Protein AF-A0A812IZP6-F1 (afdb_monomer)

Nearest PDB structures (foldseek):
  4k90-assembly1_B  TM=4.234E-01  e=8.411E-02  Aspergillus fumigatus Af293
  6exp-assembly1_B  TM=3.945E-01  e=3.007E-01  Sulfolobus islandicus rudivirus 3
  8z9d-assembly1_PP  TM=4.349E-01  e=4.327E-01  Spinacia oleracea
  6grf-assembly2_B  TM=2.326E-01  e=1.547E+00  Arabidopsis thaliana
  6grf-assembly1_A  TM=2.410E-01  e=4.611E+00  Arabidopsis thaliana

Sequence (198 aa):
ADSLLQAHVAETDPDGRGSGSTAKASGCQSQSEAEIPDGEGELAQDPQALQETDGQEKEPWRRLCLKENVLVQNYTNLRELTEAILGEARDPGVYTFKQQQRKGSLQCLAWCKPAACLDCSREVMACYSGNNLEILARGKRGTLQKPTGGALFTVAEVFAIEKHMQEGGQMTAPQVRQALKKEKLALRCTARQLANIM

Organism: Symbiodinium pilosum (NCBI:txid2952)

Mean predicted aligned error: 15.74 Å

pLDDT: mean 73.2, std 23.92, range [27.48, 97.06]

Radius of gyration: 31.11 Å; Cα contacts (8 Å, |Δi|>4): 252; chains: 1; bounding box: 83×76×71 Å

Foldseek 3Di:
DDDDDDDDDDDDDDDDDDDDDDDDDDDDDDDDDDDDDDDDDDDDDDPDPPPPPDPPPFFDKDWPDKDAQADDDDQVSQVVVLLLVCLVVVPQAQWDKDWDDDVQKTKIKIFGDCLFFPPWPKIWMWIDHPRMIIIIIGTDGGHGDQDDDEPSGGSNLVNLLVVQDDPPDQDALVSSVVSCVVVVHDPRDDPVRRRPSD

Secondary structure (DSSP, 8-state):
----------------------------------------------S----------PPPPEEEEEESS----SHHHHHHHHHHHHHHTT----EEEEEEEETTEEEEEEEE-TTTEET---EEEEEEETTEEEEEEES---EEPPP-SS----HHHHHHHHHHSPTTPPPPHHHHHHHHHHTT------HHHHHT--

Structure (mmCIF, N/CA/C/O backbone):
data_AF-A0A812IZP6-F1
#
_entry.id   AF-A0A812IZP6-F1
#
loop_
_atom_site.group_PDB
_atom_site.id
_atom_site.type_symbol
_atom_site.label_atom_id
_atom_site.label_alt_id
_atom_site.label_comp_id
_atom_site.label_asym_id
_atom_site.label_entity_id
_atom_site.label_seq_id
_atom_site.pdbx_PDB_ins_code
_atom_site.Cartn_x
_atom_site.Cartn_y
_atom_site.Cartn_z
_atom_site.occupancy
_atom_site.B_iso_or_equiv
_atom_site.auth_seq_id
_atom_site.auth_comp_id
_atom_site.auth_asym_id
_atom_site.auth_atom_id
_atom_site.pdbx_PDB_model_num
ATOM 1 N N . ALA A 1 1 ? 52.370 -43.457 -40.050 1.00 41.59 1 ALA A N 1
ATOM 2 C CA . ALA A 1 1 ? 52.132 -42.822 -41.352 1.00 41.59 1 ALA A CA 1
ATOM 3 C C . ALA A 1 1 ? 50.951 -41.892 -41.173 1.00 41.59 1 ALA A C 1
ATOM 5 O O . ALA A 1 1 ? 49.893 -42.376 -40.803 1.00 41.59 1 ALA A O 1
ATOM 6 N N . ASP A 1 2 ? 51.032 -40.581 -41.274 1.00 41.59 2 ASP A N 1
ATOM 7 C CA . ASP A 1 2 ? 52.089 -39.597 -41.525 1.00 41.59 2 ASP A CA 1
ATOM 8 C C . ASP A 1 2 ? 51.449 -38.283 -40.993 1.00 41.59 2 ASP A C 1
ATOM 10 O O . ASP A 1 2 ? 50.233 -38.128 -41.098 1.00 41.59 2 ASP A O 1
ATOM 14 N N . SER A 1 3 ? 52.117 -37.443 -40.189 1.00 40.72 3 SER A N 1
ATOM 15 C CA . SER A 1 3 ? 53.051 -36.394 -40.654 1.00 40.72 3 SER A CA 1
ATOM 16 C C . SER A 1 3 ? 52.347 -35.396 -41.593 1.00 40.72 3 SER A C 1
ATOM 18 O O . SER A 1 3 ? 51.659 -35.813 -42.510 1.00 40.72 3 SER A O 1
ATOM 20 N N . LEU A 1 4 ? 52.433 -34.070 -41.494 1.00 42.69 4 LEU A N 1
ATOM 21 C CA . LEU A 1 4 ? 53.407 -33.099 -40.969 1.00 42.69 4 LEU A CA 1
ATOM 22 C C . LEU A 1 4 ? 52.683 -31.724 -41.079 1.00 42.69 4 LEU A C 1
ATOM 24 O O . LEU A 1 4 ? 51.802 -31.583 -41.924 1.00 42.69 4 LEU A O 1
ATOM 28 N N . LEU A 1 5 ? 52.839 -30.787 -40.128 1.00 41.94 5 LEU A N 1
ATOM 29 C CA . LEU A 1 5 ? 53.724 -29.594 -40.208 1.00 41.94 5 LEU A CA 1
ATOM 30 C C . LEU A 1 5 ? 53.453 -28.689 -41.433 1.00 41.94 5 LEU A C 1
ATOM 32 O O . LEU A 1 5 ? 53.268 -29.176 -42.535 1.00 41.94 5 LEU A O 1
ATOM 36 N N . GLN A 1 6 ? 53.370 -27.360 -41.342 1.00 44.38 6 GLN A N 1
ATOM 37 C CA . GLN A 1 6 ? 54.270 -26.353 -40.745 1.00 44.38 6 GLN A CA 1
ATOM 38 C C . GLN A 1 6 ? 53.478 -25.017 -40.727 1.00 44.38 6 GLN A C 1
ATOM 40 O O . GLN A 1 6 ? 52.697 -24.775 -41.641 1.00 44.38 6 GLN A O 1
ATOM 45 N N . ALA A 1 7 ? 53.455 -24.193 -39.671 1.00 40.88 7 ALA A N 1
ATOM 46 C CA . ALA A 1 7 ? 54.511 -23.298 -39.165 1.00 40.88 7 ALA A CA 1
ATOM 47 C C . ALA A 1 7 ? 55.055 -22.302 -40.215 1.00 40.88 7 ALA A C 1
ATOM 49 O O . ALA A 1 7 ? 55.603 -22.727 -41.222 1.00 40.88 7 ALA A O 1
ATOM 50 N N . HIS A 1 8 ? 54.957 -20.988 -39.966 1.00 38.28 8 HIS A N 1
ATOM 51 C CA . HIS A 1 8 ? 56.095 -20.158 -39.524 1.00 38.28 8 HIS A CA 1
ATOM 52 C C . HIS A 1 8 ? 55.614 -18.736 -39.118 1.00 38.28 8 HIS A C 1
ATOM 54 O O . HIS A 1 8 ? 54.754 -18.194 -39.803 1.00 38.28 8 HIS A O 1
ATOM 60 N N . VAL A 1 9 ? 55.875 -18.230 -37.891 1.00 38.88 9 VAL A N 1
ATOM 61 C CA . VAL A 1 9 ? 57.090 -17.543 -37.334 1.00 38.88 9 VAL A CA 1
ATOM 62 C C . VAL A 1 9 ? 57.313 -16.166 -38.010 1.00 38.88 9 VAL A C 1
ATOM 64 O O . VAL A 1 9 ? 57.237 -16.098 -39.229 1.00 38.88 9 VAL A O 1
ATOM 67 N N . ALA A 1 10 ? 57.445 -15.015 -37.331 1.00 36.00 10 ALA A N 1
ATOM 68 C CA . ALA A 1 10 ? 58.476 -14.553 -36.373 1.00 36.00 10 ALA A CA 1
ATOM 69 C C . ALA A 1 10 ? 57.958 -13.297 -35.607 1.00 36.00 10 ALA A C 1
ATOM 71 O O . ALA A 1 10 ? 57.182 -12.541 -36.191 1.00 36.00 10 ALA A O 1
ATOM 72 N N . GLU A 1 11 ? 58.132 -13.142 -34.281 1.00 38.78 11 GLU A N 1
ATOM 73 C CA . GLU A 1 11 ? 59.294 -12.567 -33.531 1.00 38.78 11 GLU A CA 1
ATOM 74 C C . GLU A 1 11 ? 59.588 -11.087 -33.905 1.00 38.78 11 GLU A C 1
ATOM 76 O O . GLU A 1 11 ? 59.495 -10.736 -35.074 1.00 38.78 11 GLU A O 1
ATOM 81 N N . THR A 1 12 ? 59.856 -10.129 -32.998 1.00 37.25 12 THR A N 1
ATOM 82 C CA . THR A 1 12 ? 60.847 -10.141 -31.898 1.00 37.25 12 THR A CA 1
ATOM 83 C C . THR A 1 12 ? 60.603 -9.033 -30.834 1.00 37.25 12 THR A C 1
ATOM 85 O O . THR A 1 12 ? 60.153 -7.935 -31.154 1.00 37.25 12 THR A O 1
ATOM 88 N N . ASP A 1 13 ? 60.968 -9.379 -29.594 1.00 38.78 13 ASP A N 1
ATOM 89 C CA . ASP A 1 13 ? 61.294 -8.664 -28.325 1.00 38.78 13 ASP A CA 1
ATOM 90 C C . ASP A 1 13 ? 62.367 -7.521 -28.416 1.00 38.78 13 ASP A C 1
ATOM 92 O O . ASP A 1 13 ? 62.827 -7.267 -29.532 1.00 38.78 13 ASP A O 1
ATOM 96 N N . PRO A 1 14 ? 62.982 -6.954 -27.327 1.00 59.78 14 PRO A N 1
ATOM 97 C CA . PRO A 1 14 ? 62.595 -6.603 -25.930 1.00 59.78 14 PRO A CA 1
ATOM 98 C C . PRO A 1 14 ? 63.212 -5.233 -25.436 1.00 59.78 14 PRO A C 1
ATOM 100 O O . PRO A 1 14 ? 63.663 -4.420 -26.234 1.00 59.78 14 PRO A O 1
ATOM 103 N N . ASP A 1 15 ? 63.294 -5.042 -24.101 1.00 35.12 15 ASP A N 1
ATOM 104 C CA . ASP A 1 15 ? 64.064 -4.064 -23.279 1.00 35.12 15 ASP A CA 1
ATOM 105 C C . ASP A 1 15 ? 63.361 -2.738 -22.874 1.00 35.12 15 ASP A C 1
ATOM 107 O O . ASP A 1 15 ? 62.756 -2.052 -23.682 1.00 35.12 15 ASP A O 1
ATOM 111 N N . GLY A 1 16 ? 63.379 -2.278 -21.611 1.00 32.12 16 GLY A N 1
ATOM 112 C CA . GLY A 1 16 ? 64.237 -2.657 -20.492 1.00 32.12 16 GLY A CA 1
ATOM 113 C C . GLY A 1 16 ? 63.794 -2.119 -19.118 1.00 32.12 16 GLY A C 1
ATOM 114 O O . GLY A 1 16 ? 62.864 -1.327 -18.964 1.00 32.12 16 GLY A O 1
ATOM 115 N N . ARG A 1 17 ? 64.492 -2.631 -18.098 1.00 37.91 17 ARG A N 1
ATOM 116 C CA . ARG A 1 17 ? 64.399 -2.301 -16.667 1.00 37.91 17 ARG A CA 1
ATOM 117 C C . ARG A 1 17 ? 64.988 -0.920 -16.350 1.00 37.91 17 ARG A C 1
ATOM 119 O O . ARG A 1 17 ? 65.986 -0.528 -16.941 1.00 37.91 17 ARG A O 1
ATOM 126 N N . GLY A 1 18 ? 64.488 -0.287 -15.286 1.00 30.80 18 GLY A N 1
ATOM 127 C CA . GLY A 1 18 ? 65.153 0.836 -14.618 1.00 30.80 18 GLY A CA 1
ATOM 128 C C . GLY A 1 18 ? 64.619 1.087 -13.206 1.00 30.80 18 GLY A C 1
ATOM 129 O O . GLY A 1 18 ? 63.612 1.763 -13.035 1.00 30.80 18 GLY A O 1
ATOM 130 N N . SER A 1 19 ? 65.303 0.533 -12.198 1.00 36.66 19 SER A N 1
ATOM 131 C CA . SER A 1 19 ? 65.205 0.918 -10.781 1.00 36.66 19 SER A CA 1
ATOM 132 C C . SER A 1 19 ? 65.830 2.295 -10.539 1.00 36.66 19 SER A C 1
ATOM 134 O O . SER A 1 19 ? 66.869 2.599 -11.119 1.00 36.66 19 SER A O 1
ATOM 136 N N . GLY A 1 20 ? 65.289 3.066 -9.590 1.00 29.55 20 GLY A N 1
ATOM 137 C CA . GLY A 1 20 ? 65.935 4.279 -9.077 1.00 29.55 20 GLY A CA 1
ATOM 138 C C . GLY A 1 20 ? 65.144 4.973 -7.965 1.00 29.55 20 GLY A C 1
ATOM 139 O O . GLY A 1 20 ? 64.189 5.690 -8.228 1.00 29.55 20 GLY A O 1
ATOM 140 N N . SER A 1 21 ? 65.563 4.738 -6.721 1.00 35.78 21 SER A N 1
ATOM 141 C CA . SER A 1 21 ? 65.134 5.382 -5.472 1.00 35.78 21 SER A CA 1
ATOM 142 C C . SER A 1 21 ? 65.320 6.908 -5.454 1.00 35.78 21 SER A C 1
ATOM 144 O O . SER A 1 21 ? 66.290 7.397 -6.022 1.00 35.78 21 SER A O 1
ATOM 146 N N . THR A 1 22 ? 64.525 7.649 -4.665 1.00 30.69 22 THR A N 1
ATOM 147 C CA . THR A 1 22 ? 64.941 8.296 -3.385 1.00 30.69 22 THR A CA 1
ATOM 148 C C . THR A 1 22 ? 63.996 9.414 -2.894 1.00 30.69 22 THR A C 1
ATOM 150 O O . THR A 1 22 ? 63.421 10.154 -3.678 1.00 30.69 22 THR A O 1
ATOM 153 N N . ALA A 1 23 ? 63.958 9.531 -1.554 1.00 32.66 23 ALA A N 1
ATOM 154 C CA . ALA A 1 23 ? 63.624 10.680 -0.686 1.00 32.66 23 ALA A CA 1
ATOM 155 C C . ALA A 1 23 ? 62.144 11.127 -0.579 1.00 32.66 23 ALA A C 1
ATOM 157 O O . ALA A 1 23 ? 61.527 11.532 -1.550 1.00 32.66 23 ALA A O 1
ATOM 158 N N . LYS A 1 24 ? 61.458 10.944 0.565 1.00 33.91 24 LYS A N 1
ATOM 159 C CA . LYS A 1 24 ? 61.568 11.600 1.901 1.00 33.91 24 LYS A CA 1
ATOM 160 C C . LYS A 1 24 ? 61.238 13.104 1.911 1.00 33.91 24 LYS A C 1
ATOM 162 O O . LYS A 1 24 ? 62.103 13.918 1.628 1.00 33.91 24 LYS A O 1
ATOM 167 N N . ALA A 1 25 ? 60.059 13.428 2.445 1.00 37.00 25 ALA A N 1
ATOM 168 C CA . ALA A 1 25 ? 59.834 14.421 3.508 1.00 37.00 25 ALA A CA 1
ATOM 169 C C . ALA A 1 25 ? 58.469 14.076 4.152 1.00 37.00 25 ALA A C 1
ATOM 171 O O . ALA A 1 25 ? 57.473 13.996 3.445 1.00 37.00 25 ALA A O 1
ATOM 172 N N . SER A 1 26 ? 58.406 13.519 5.367 1.00 31.89 26 SER A N 1
ATOM 173 C CA . SER A 1 26 ? 58.500 14.181 6.685 1.00 31.89 26 SER A CA 1
ATOM 174 C C . SER A 1 26 ? 57.451 15.269 6.913 1.00 31.89 26 SER A C 1
ATOM 176 O O . SER A 1 26 ? 57.482 16.298 6.250 1.00 31.89 26 SER A O 1
ATOM 178 N N . GLY A 1 27 ? 56.599 15.056 7.921 1.00 30.77 27 GLY A N 1
ATOM 179 C CA . GLY A 1 27 ? 55.680 16.066 8.452 1.00 30.77 27 GLY A CA 1
ATOM 180 C C . GLY A 1 27 ? 54.595 15.487 9.361 1.00 30.77 27 GLY A C 1
ATOM 181 O O . GLY A 1 27 ? 53.432 15.459 8.988 1.00 30.77 27 GLY A O 1
ATOM 182 N N . CYS A 1 28 ? 54.999 14.976 10.524 1.00 27.48 28 CYS A N 1
ATOM 183 C CA . CYS A 1 28 ? 54.143 14.527 11.625 1.00 27.48 28 CYS A CA 1
ATOM 184 C C . CYS A 1 28 ? 53.526 15.715 12.392 1.00 27.48 28 CYS A C 1
ATOM 186 O O . CYS A 1 28 ? 54.238 16.691 12.596 1.00 27.48 28 CYS A O 1
ATOM 188 N N . GLN A 1 29 ? 52.321 15.497 12.955 1.00 30.28 29 GLN A N 1
ATOM 189 C CA . GLN A 1 29 ? 51.862 15.960 14.292 1.00 30.28 29 GLN A CA 1
ATOM 190 C C . GLN A 1 29 ? 51.600 17.483 14.460 1.00 30.28 29 GLN A C 1
ATOM 192 O O . GLN A 1 29 ? 52.290 18.297 13.875 1.00 30.28 29 GLN A O 1
ATOM 197 N N . SER A 1 30 ? 50.635 17.995 15.236 1.00 35.12 30 SER A N 1
ATOM 198 C CA . SER A 1 30 ? 49.808 17.474 16.335 1.00 35.12 30 SER A CA 1
ATOM 199 C C . SER A 1 30 ? 48.711 18.500 16.713 1.00 35.12 30 SER A C 1
ATOM 201 O O . SER A 1 30 ? 48.928 19.688 16.520 1.00 35.12 30 SER A O 1
ATOM 203 N N . GLN A 1 31 ? 47.639 17.999 17.353 1.00 30.56 31 GLN A N 1
ATOM 204 C CA . GLN A 1 31 ? 46.875 18.572 18.496 1.00 30.56 31 GLN A CA 1
ATOM 205 C C . GLN A 1 31 ? 46.030 19.859 18.323 1.00 30.56 31 GLN A C 1
ATOM 207 O O . GLN A 1 31 ? 46.490 20.856 17.791 1.00 30.56 31 GLN A O 1
ATOM 212 N N . SER A 1 32 ? 44.720 19.734 18.610 1.00 33.94 32 SER A N 1
ATOM 213 C CA . SER A 1 32 ? 43.940 20.325 19.738 1.00 33.94 32 SER A CA 1
ATOM 214 C C . SER A 1 32 ? 43.249 21.620 19.269 1.00 33.94 32 SER A C 1
ATOM 216 O O . SER A 1 32 ? 43.757 22.285 18.385 1.00 33.94 32 SER A O 1
ATOM 218 N N . GLU A 1 33 ? 42.010 21.966 19.606 1.00 34.84 33 GLU A N 1
ATOM 219 C CA . GLU A 1 33 ? 41.298 21.919 20.878 1.00 34.84 33 GLU A CA 1
ATOM 220 C C . GLU A 1 33 ? 39.781 21.922 20.625 1.00 34.84 33 GLU A C 1
ATOM 222 O O . GLU A 1 33 ? 39.293 22.446 19.623 1.00 34.84 33 GLU A O 1
ATOM 227 N N . ALA A 1 34 ? 39.043 21.329 21.559 1.00 36.62 34 ALA A N 1
ATOM 228 C CA . ALA A 1 34 ? 37.620 21.554 21.719 1.00 36.62 34 ALA A CA 1
ATOM 229 C C . ALA A 1 34 ? 37.414 22.888 22.450 1.00 36.62 34 ALA A C 1
ATOM 231 O O . ALA A 1 34 ? 38.003 23.085 23.508 1.00 36.62 34 ALA A O 1
ATOM 232 N N . GLU A 1 35 ? 36.529 23.744 21.942 1.00 33.91 35 GLU A N 1
ATOM 233 C CA . GLU A 1 35 ? 35.932 24.826 22.725 1.00 33.91 35 GLU A CA 1
ATOM 234 C C . GLU A 1 35 ? 34.409 24.676 22.712 1.00 33.91 35 GLU A C 1
ATOM 236 O O . GLU A 1 35 ? 33.746 24.752 21.677 1.00 33.91 35 GLU A O 1
ATOM 241 N N . ILE A 1 36 ? 33.882 24.419 23.906 1.00 40.12 36 ILE A N 1
ATOM 242 C CA . ILE A 1 36 ? 32.498 24.650 24.302 1.00 40.12 36 ILE A CA 1
ATOM 243 C C . ILE A 1 36 ? 32.435 26.110 24.760 1.00 40.12 36 ILE A C 1
ATOM 245 O O . ILE A 1 36 ? 33.233 26.479 25.622 1.00 40.12 36 ILE A O 1
ATOM 249 N N . PRO A 1 37 ? 31.479 26.925 24.295 1.00 40.38 37 PRO A N 1
ATOM 250 C CA . PRO A 1 37 ? 31.031 28.072 25.058 1.00 40.38 37 PRO A CA 1
ATOM 251 C C . PRO A 1 37 ? 29.720 27.725 25.769 1.00 40.38 37 PRO A C 1
ATOM 253 O O . PRO A 1 37 ? 28.670 27.578 25.140 1.00 40.38 37 PRO A O 1
ATOM 256 N N . ASP A 1 38 ? 29.810 27.608 27.094 1.00 36.72 38 ASP A N 1
ATOM 257 C CA . ASP A 1 38 ? 28.691 27.831 28.005 1.00 36.72 38 ASP A CA 1
ATOM 258 C C . ASP A 1 38 ? 28.232 29.291 27.885 1.00 36.72 38 ASP A C 1
ATOM 260 O O . ASP A 1 38 ? 29.043 30.218 27.825 1.00 36.72 38 ASP A O 1
ATOM 264 N N . GLY A 1 39 ? 26.920 29.497 27.854 1.00 32.31 39 GLY A N 1
ATOM 265 C CA . GLY A 1 39 ? 26.316 30.821 27.771 1.00 32.31 39 GLY A CA 1
ATOM 266 C C . GLY A 1 39 ? 24.800 30.735 27.825 1.00 32.31 39 GLY A C 1
ATOM 267 O O . GLY A 1 39 ? 24.130 30.761 26.796 1.00 32.31 39 GLY A O 1
ATOM 268 N N . GLU A 1 40 ? 24.282 30.593 29.041 1.00 42.50 40 GLU A N 1
ATOM 269 C CA . GLU A 1 40 ? 22.863 30.641 29.382 1.00 42.50 40 GLU A CA 1
ATOM 270 C C . GLU A 1 40 ? 22.224 31.960 28.912 1.00 42.50 40 GLU A C 1
ATOM 272 O O . GLU A 1 40 ? 22.753 33.051 29.125 1.00 42.50 40 GLU A O 1
ATOM 277 N N . GLY A 1 41 ? 21.063 31.847 28.268 1.00 32.28 41 GLY A N 1
ATOM 278 C CA . GLY A 1 41 ? 20.310 32.966 27.712 1.00 32.28 41 GLY A CA 1
ATOM 279 C C . GLY A 1 41 ? 18.932 32.504 27.259 1.00 32.28 41 GLY A C 1
ATOM 280 O O . GLY A 1 41 ? 18.681 32.300 26.076 1.00 32.28 41 GLY A O 1
ATOM 281 N N . GLU A 1 42 ? 18.060 32.290 28.237 1.00 43.31 42 GLU A N 1
ATOM 282 C CA . GLU A 1 42 ? 16.642 31.988 28.090 1.00 43.31 42 GLU A CA 1
ATOM 283 C C . GLU A 1 42 ? 15.930 33.098 27.293 1.00 43.31 42 GLU A C 1
ATOM 285 O O . GLU A 1 42 ? 15.800 34.233 27.746 1.00 43.31 42 GLU A O 1
ATOM 290 N N . LEU A 1 43 ? 15.452 32.767 26.094 1.00 37.28 43 LEU A N 1
ATOM 291 C CA . LEU A 1 43 ? 14.399 33.502 25.401 1.00 37.28 43 LEU A CA 1
ATOM 292 C C . LEU A 1 43 ? 13.500 32.471 24.729 1.00 37.28 43 LEU A C 1
ATOM 294 O O . LEU A 1 43 ? 13.822 31.897 23.689 1.00 37.28 43 LEU A O 1
ATOM 298 N N . ALA A 1 44 ? 12.372 32.221 25.387 1.00 46.62 44 ALA A N 1
ATOM 299 C CA . ALA A 1 44 ? 11.244 31.498 24.839 1.00 46.62 44 ALA A CA 1
ATOM 300 C C . ALA A 1 44 ? 10.897 32.054 23.448 1.00 46.62 44 ALA A C 1
ATOM 302 O O . ALA A 1 44 ? 10.467 33.200 23.316 1.00 46.62 44 ALA A O 1
ATOM 303 N N . GLN A 1 45 ? 11.070 31.232 22.415 1.00 38.66 45 GLN A N 1
ATOM 304 C CA . GLN A 1 45 ? 10.484 31.466 21.101 1.00 38.66 45 GLN A CA 1
ATOM 305 C C . GLN A 1 45 ? 9.498 30.338 20.801 1.00 38.66 45 GLN A C 1
ATOM 307 O O . GLN A 1 45 ? 9.853 29.217 20.447 1.00 38.66 45 GLN A O 1
ATOM 312 N N . ASP A 1 46 ? 8.252 30.697 21.093 1.00 34.34 46 ASP A N 1
ATOM 313 C CA . ASP A 1 46 ? 6.963 30.234 20.587 1.00 34.34 46 ASP A CA 1
ATOM 314 C C . ASP A 1 46 ? 6.969 29.129 19.499 1.00 34.34 46 ASP A C 1
ATOM 316 O O . ASP A 1 46 ? 7.563 29.299 18.427 1.00 34.34 46 ASP A O 1
ATOM 320 N N . PRO A 1 47 ? 6.246 28.008 19.699 1.00 42.81 47 PRO A N 1
ATOM 321 C CA . PRO A 1 47 ? 6.116 26.937 18.719 1.00 42.81 47 PRO A CA 1
ATOM 322 C C . PRO A 1 47 ? 5.053 27.260 17.654 1.00 42.81 47 PRO A C 1
ATOM 324 O O . PRO A 1 47 ? 4.049 26.562 17.555 1.00 42.81 47 PRO A O 1
ATOM 327 N N . GLN A 1 48 ? 5.260 28.283 16.822 1.00 43.50 48 GLN A N 1
ATOM 328 C CA . GLN A 1 48 ? 4.410 28.543 15.649 1.00 43.50 48 GLN A CA 1
ATOM 329 C C . GLN A 1 48 ? 5.194 29.165 14.487 1.00 43.50 48 GLN A C 1
ATOM 331 O O . GLN A 1 48 ? 5.056 30.341 14.171 1.00 43.50 48 GLN A O 1
ATOM 336 N N . ALA A 1 49 ? 6.002 28.357 13.800 1.00 36.38 49 ALA A N 1
ATOM 337 C CA . ALA A 1 49 ? 6.515 28.719 12.477 1.00 36.38 49 ALA A CA 1
ATOM 338 C C . ALA A 1 49 ? 6.798 27.486 11.603 1.00 36.38 49 ALA A C 1
ATOM 340 O O . ALA A 1 49 ? 7.815 27.404 10.922 1.00 36.38 49 ALA A O 1
ATOM 341 N N . LEU A 1 50 ? 5.881 26.515 11.582 1.00 38.00 50 LEU A N 1
ATOM 342 C CA . LEU A 1 50 ? 5.666 25.767 10.344 1.00 38.00 50 LEU A CA 1
ATOM 343 C C . LEU A 1 50 ? 4.645 26.577 9.559 1.00 38.00 50 LEU A C 1
ATOM 345 O O . LEU A 1 50 ? 3.448 26.469 9.805 1.00 38.00 50 LEU A O 1
ATOM 349 N N . GLN A 1 51 ? 5.152 27.443 8.681 1.00 37.97 51 GLN A N 1
ATOM 350 C CA . GLN A 1 51 ? 4.351 28.112 7.667 1.00 37.97 51 GLN A CA 1
ATOM 351 C C . GLN A 1 51 ? 3.502 27.056 6.958 1.00 37.97 51 GLN A C 1
ATOM 353 O O . GLN A 1 51 ? 4.013 26.236 6.189 1.00 37.97 51 GLN A O 1
ATOM 358 N N . GLU A 1 52 ? 2.203 27.082 7.246 1.00 42.19 52 GLU A N 1
ATOM 359 C CA . GLU A 1 52 ? 1.163 26.569 6.370 1.00 42.19 52 GLU A CA 1
ATOM 360 C C . GLU A 1 52 ? 1.306 27.319 5.047 1.00 42.19 52 GLU A C 1
ATOM 362 O O . GLU A 1 52 ? 0.781 28.413 4.852 1.00 42.19 52 GLU A O 1
ATOM 367 N N . THR A 1 53 ? 2.119 26.764 4.157 1.00 39.81 53 THR A N 1
ATOM 368 C CA . THR A 1 53 ? 2.133 27.181 2.766 1.00 39.81 53 THR A CA 1
ATOM 369 C C . THR A 1 53 ? 0.969 26.483 2.073 1.00 39.81 53 THR A C 1
ATOM 371 O O . THR A 1 53 ? 0.842 25.260 2.093 1.00 39.81 53 THR A O 1
ATOM 374 N N . ASP A 1 54 ? 0.124 27.332 1.498 1.00 41.75 54 ASP A N 1
ATOM 375 C CA . ASP A 1 54 ? -1.022 27.096 0.629 1.00 41.75 54 ASP A CA 1
ATOM 376 C C . ASP A 1 54 ? -2.307 26.495 1.214 1.00 41.75 54 ASP A C 1
ATOM 378 O O . ASP A 1 54 ? -2.455 25.296 1.462 1.00 41.75 54 ASP A O 1
ATOM 382 N N . GLY A 1 55 ? -3.325 27.365 1.244 1.00 43.47 55 GLY A N 1
ATOM 383 C CA . GLY A 1 55 ? -4.750 27.046 1.270 1.00 43.47 55 GLY A CA 1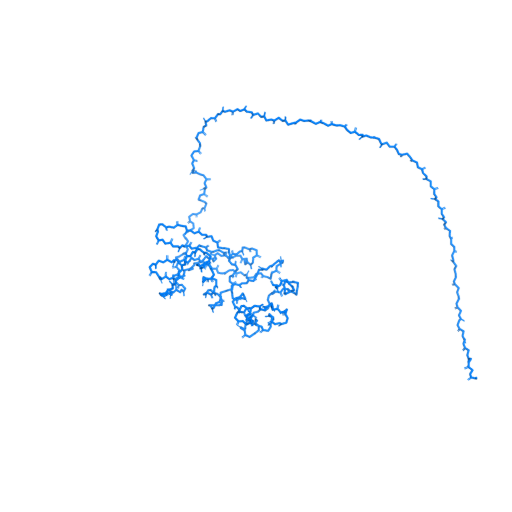
ATOM 384 C C . GLY A 1 55 ? -5.229 26.352 -0.009 1.00 43.47 55 GLY A C 1
ATOM 385 O O . GLY A 1 55 ? -6.201 26.778 -0.629 1.00 43.47 55 GLY A O 1
ATOM 386 N N . GLN A 1 56 ? -4.567 25.266 -0.409 1.00 54.06 56 GLN A N 1
ATOM 387 C CA . GLN A 1 56 ? -5.163 24.300 -1.318 1.00 54.06 56 GLN A CA 1
ATOM 388 C C . GLN A 1 56 ? -6.237 23.530 -0.555 1.00 54.06 56 GLN A C 1
ATOM 390 O O . GLN A 1 56 ? -5.947 22.741 0.348 1.00 54.06 56 GLN A O 1
ATOM 395 N N . GLU A 1 57 ? -7.490 23.760 -0.934 1.00 66.00 57 GLU A N 1
ATOM 396 C CA . GLU A 1 57 ? -8.632 22.975 -0.484 1.00 66.00 57 GLU A CA 1
ATOM 397 C C . GLU A 1 57 ? -8.365 21.498 -0.820 1.00 66.00 57 GLU A C 1
ATOM 399 O O . GLU A 1 57 ? -8.420 21.067 -1.975 1.00 66.00 57 GLU A O 1
ATOM 404 N N . LYS A 1 58 ? -7.953 20.715 0.184 1.00 77.38 58 LYS A N 1
ATOM 405 C CA . LYS A 1 58 ? -7.625 19.304 -0.029 1.00 77.38 58 LYS A CA 1
ATOM 406 C C . LYS A 1 58 ? -8.900 18.566 -0.409 1.00 77.38 58 LYS A C 1
ATOM 408 O O . LYS A 1 58 ? -9.910 18.694 0.280 1.00 77.38 58 LYS A O 1
ATOM 413 N N . GLU A 1 59 ? -8.825 17.744 -1.457 1.00 87.25 59 GLU A N 1
ATOM 414 C CA . GLU A 1 59 ? -9.948 16.902 -1.875 1.00 87.25 59 GLU A CA 1
ATOM 415 C C . GLU A 1 59 ? -10.550 16.139 -0.674 1.00 87.25 59 GLU A C 1
ATOM 417 O O . GLU A 1 59 ? -9.810 15.691 0.217 1.00 87.25 59 GLU A O 1
ATOM 422 N N . PRO A 1 60 ? -11.882 15.952 -0.640 1.00 92.75 60 PRO A N 1
ATOM 423 C CA . PRO A 1 60 ? -12.528 15.243 0.452 1.00 92.75 60 PRO A CA 1
ATOM 424 C C . PRO A 1 60 ? -12.099 13.773 0.483 1.00 92.75 60 PRO A C 1
ATOM 426 O O . PRO A 1 60 ? -11.871 13.135 -0.551 1.00 92.75 60 PRO A O 1
ATOM 429 N N . TRP A 1 61 ? -12.035 13.216 1.691 1.00 95.44 61 TRP A N 1
ATOM 430 C CA . TRP A 1 61 ? -11.798 11.791 1.900 1.00 95.44 61 TRP A CA 1
ATOM 431 C C . TRP A 1 61 ? -12.931 10.955 1.304 1.00 95.44 61 TRP A C 1
ATOM 433 O O . TRP A 1 61 ? -14.108 11.210 1.551 1.00 95.44 61 TRP A O 1
ATOM 443 N N . ARG A 1 62 ? -12.572 9.923 0.540 1.00 96.00 62 ARG A N 1
ATOM 444 C CA . ARG A 1 62 ? -13.503 8.935 -0.011 1.00 96.00 62 ARG A CA 1
ATOM 445 C C . ARG A 1 62 ? -13.270 7.586 0.643 1.00 96.00 62 ARG A C 1
ATOM 447 O O . ARG A 1 62 ? -12.138 7.110 0.690 1.00 96.00 62 ARG A O 1
ATOM 454 N N . ARG A 1 63 ? -14.343 6.951 1.106 1.00 96.06 63 ARG A N 1
ATOM 455 C CA . ARG A 1 63 ? -14.289 5.611 1.696 1.00 96.06 63 ARG A CA 1
ATOM 456 C C . ARG A 1 63 ? -13.967 4.572 0.633 1.00 96.06 63 ARG A C 1
ATOM 458 O O . ARG A 1 63 ? -14.693 4.447 -0.349 1.00 96.06 63 ARG A O 1
ATOM 465 N N . LEU A 1 64 ? -12.876 3.845 0.845 1.00 94.94 64 LEU A N 1
ATOM 466 C CA . LEU A 1 64 ? -12.474 2.702 0.031 1.00 94.94 64 LEU A CA 1
ATOM 467 C C . LEU A 1 64 ? -13.036 1.400 0.595 1.00 94.94 64 LEU A C 1
ATOM 469 O O . LEU A 1 64 ? -13.467 0.543 -0.166 1.00 94.94 64 LEU A O 1
ATOM 473 N N . CYS A 1 65 ? -13.020 1.253 1.921 1.00 95.69 65 CYS A N 1
ATOM 474 C CA . CYS A 1 65 ? -13.418 0.023 2.592 1.00 95.69 65 CYS A CA 1
ATOM 475 C C . CYS A 1 65 ? -13.930 0.315 4.005 1.00 95.69 65 CYS A C 1
ATOM 477 O O . CYS A 1 65 ? -13.440 1.226 4.671 1.00 95.69 65 CYS A O 1
ATOM 479 N N . LEU A 1 66 ? -14.874 -0.504 4.462 1.00 95.62 66 LEU A N 1
ATOM 480 C CA . LEU A 1 66 ? -15.257 -0.648 5.861 1.00 95.62 66 LEU A CA 1
ATOM 481 C C . LEU A 1 66 ? -15.252 -2.146 6.175 1.00 95.62 66 LEU A C 1
ATOM 483 O O . LEU A 1 66 ? -15.932 -2.909 5.491 1.00 95.62 66 LEU A O 1
ATOM 487 N N . LYS A 1 67 ? -14.466 -2.566 7.166 1.00 94.50 67 LYS A N 1
ATOM 488 C CA . LYS A 1 67 ? -14.508 -3.922 7.716 1.00 94.50 67 LYS A CA 1
ATOM 489 C C . LYS A 1 67 ? -14.994 -3.855 9.154 1.00 94.50 67 LYS A C 1
ATOM 491 O O . LYS A 1 67 ? -14.418 -3.141 9.970 1.00 94.50 67 LYS A O 1
ATOM 496 N N . GLU A 1 68 ? -16.041 -4.609 9.443 1.00 94.81 68 GLU A N 1
ATOM 497 C CA . GLU A 1 68 ? -16.619 -4.725 10.778 1.00 94.81 68 GLU A CA 1
ATOM 498 C C . GLU A 1 68 ? -16.045 -5.944 11.501 1.00 94.81 68 GLU A C 1
ATOM 500 O O . GLU A 1 68 ? -15.603 -6.901 10.862 1.00 94.81 68 GLU A O 1
ATOM 505 N N . ASN A 1 69 ? -16.080 -5.923 12.834 1.00 92.81 69 ASN A N 1
ATOM 506 C CA . ASN A 1 69 ? -15.628 -7.025 13.692 1.00 92.81 69 ASN A CA 1
ATOM 507 C C . ASN A 1 69 ? -14.161 -7.434 13.463 1.00 92.81 69 ASN A C 1
ATOM 509 O O . ASN A 1 69 ? -13.803 -8.607 13.570 1.00 92.81 69 ASN A O 1
ATOM 513 N N . VAL A 1 70 ? -13.301 -6.464 13.152 1.00 92.62 70 VAL A N 1
ATOM 514 C CA . VAL A 1 70 ? -11.857 -6.678 13.022 1.00 92.62 70 VAL A CA 1
ATOM 515 C C . VAL A 1 70 ? -11.203 -6.448 14.376 1.00 92.62 70 VAL A C 1
ATOM 517 O O . VAL A 1 70 ? -11.538 -5.495 15.074 1.00 92.62 70 VAL A O 1
ATOM 520 N N . LEU A 1 71 ? -10.245 -7.296 14.740 1.00 92.06 71 LEU A N 1
ATOM 521 C CA . LEU A 1 71 ? -9.408 -7.080 15.913 1.00 92.06 71 LEU A CA 1
ATOM 522 C C . LEU A 1 71 ? -8.135 -6.344 15.493 1.00 92.06 71 LEU A C 1
ATOM 524 O O . LEU A 1 71 ? -7.317 -6.908 14.770 1.00 92.06 71 LEU A O 1
ATOM 528 N N . VAL A 1 72 ? -7.962 -5.109 15.967 1.00 91.69 72 VAL A N 1
ATOM 529 C CA . VAL A 1 72 ? -6.712 -4.352 15.812 1.00 91.69 72 VAL A CA 1
ATOM 530 C C . VAL A 1 72 ? -6.110 -4.078 17.183 1.00 91.69 72 VAL A C 1
ATOM 532 O O . VAL A 1 72 ? -6.677 -3.339 17.986 1.00 91.69 72 VAL A O 1
ATOM 535 N N . GLN A 1 73 ? -4.952 -4.681 17.454 1.00 90.44 73 GLN A N 1
ATOM 536 C CA . GLN A 1 73 ? -4.308 -4.603 18.774 1.00 90.44 73 GLN A CA 1
ATOM 537 C C . GLN A 1 73 ? -3.331 -3.429 18.904 1.00 90.44 73 GLN A C 1
ATOM 539 O O . GLN A 1 73 ? -3.141 -2.887 19.990 1.00 90.44 73 GLN A O 1
ATOM 544 N N . ASN A 1 74 ? -2.672 -3.049 17.808 1.00 91.38 74 ASN A N 1
ATOM 545 C CA . ASN A 1 74 ? -1.638 -2.019 17.796 1.00 91.38 74 ASN A CA 1
ATOM 546 C C . ASN A 1 74 ? -1.470 -1.414 16.390 1.00 91.38 74 ASN A C 1
ATOM 548 O O . ASN A 1 74 ? -2.117 -1.828 15.428 1.00 91.38 74 ASN A O 1
ATOM 552 N N . TYR A 1 75 ? -0.588 -0.417 16.276 1.00 92.38 75 TYR A N 1
ATOM 553 C CA . TYR A 1 75 ? -0.307 0.266 15.011 1.00 92.38 75 TYR A CA 1
ATOM 554 C C . TYR A 1 75 ? 0.268 -0.659 13.929 1.00 92.38 75 TYR A C 1
ATOM 556 O O . TYR A 1 75 ? -0.101 -0.519 12.767 1.00 92.38 75 TYR A O 1
ATOM 564 N N . THR A 1 76 ? 1.147 -1.595 14.289 1.00 93.62 76 THR A N 1
ATOM 565 C CA . THR A 1 76 ? 1.746 -2.532 13.327 1.00 93.62 76 THR A CA 1
ATOM 566 C C . THR A 1 76 ? 0.665 -3.373 12.664 1.00 93.62 76 THR A C 1
ATOM 568 O O . THR A 1 76 ? 0.560 -3.385 11.443 1.00 93.62 76 THR A O 1
ATOM 571 N N . ASN A 1 77 ? -0.223 -3.954 13.468 1.00 94.06 77 ASN A N 1
ATOM 572 C CA . ASN A 1 77 ? -1.342 -4.738 12.969 1.00 94.06 77 ASN A CA 1
ATOM 573 C C . ASN A 1 77 ? -2.337 -3.890 12.150 1.00 94.06 77 ASN A C 1
ATOM 575 O O . ASN A 1 77 ? -2.820 -4.347 11.116 1.00 94.06 77 ASN A O 1
ATOM 579 N N . LEU A 1 78 ? -2.590 -2.630 12.541 1.00 94.69 78 LEU A N 1
ATOM 580 C CA . LEU A 1 78 ? -3.391 -1.696 11.733 1.00 94.69 78 LEU A CA 1
ATOM 581 C C . LEU A 1 78 ? -2.767 -1.466 10.352 1.00 94.69 78 LEU A C 1
ATOM 583 O O . LEU A 1 78 ? -3.467 -1.488 9.337 1.00 94.69 78 LEU A O 1
ATOM 587 N N . ARG A 1 79 ? -1.454 -1.225 10.315 1.00 95.62 79 ARG A N 1
ATOM 588 C CA . ARG A 1 79 ? -0.709 -0.992 9.081 1.00 95.62 79 ARG A CA 1
ATOM 589 C C . ARG A 1 79 ? -0.755 -2.220 8.175 1.00 95.62 79 ARG A C 1
ATOM 591 O O . ARG A 1 79 ? -1.122 -2.068 7.018 1.00 95.62 79 ARG A O 1
ATOM 598 N N . GLU A 1 80 ? -0.436 -3.401 8.696 1.00 94.56 80 GLU A N 1
ATOM 599 C CA . GLU A 1 80 ? -0.429 -4.658 7.933 1.00 94.56 80 GLU A CA 1
ATOM 600 C C . GLU A 1 80 ? -1.810 -4.963 7.340 1.00 94.56 80 GLU A C 1
ATOM 602 O O . GLU A 1 80 ? -1.932 -5.245 6.151 1.00 94.56 80 GLU A O 1
ATOM 607 N N . LEU A 1 81 ? -2.879 -4.812 8.132 1.00 94.94 81 LEU A N 1
ATOM 608 C CA . LEU A 1 81 ? -4.250 -4.973 7.640 1.00 94.94 81 LEU A CA 1
ATOM 609 C C . LEU A 1 81 ? -4.597 -3.945 6.560 1.00 94.94 81 LEU A C 1
ATOM 611 O O . LEU A 1 81 ? -5.269 -4.275 5.583 1.00 94.94 81 LEU A O 1
ATOM 615 N N . THR A 1 82 ? -4.135 -2.704 6.714 1.00 95.88 82 THR A N 1
ATOM 616 C CA . THR A 1 82 ? -4.337 -1.655 5.709 1.00 95.88 82 THR A CA 1
ATOM 617 C C . THR A 1 82 ? -3.603 -1.994 4.412 1.00 95.88 82 THR A C 1
ATOM 619 O O . THR A 1 82 ? -4.205 -1.925 3.344 1.00 95.88 82 THR A O 1
ATOM 622 N N . GLU A 1 83 ? -2.333 -2.400 4.486 1.00 95.62 83 GLU A N 1
ATOM 623 C CA . GLU A 1 83 ? -1.535 -2.839 3.334 1.00 95.62 83 GLU A CA 1
ATOM 624 C C . GLU A 1 83 ? -2.195 -4.034 2.630 1.00 95.62 83 GLU A C 1
ATOM 626 O O . GLU A 1 83 ? -2.350 -3.997 1.410 1.00 95.62 83 GLU A O 1
ATOM 631 N N . ALA A 1 84 ? -2.683 -5.026 3.382 1.00 94.44 84 ALA A N 1
ATOM 632 C CA . ALA A 1 84 ? -3.381 -6.187 2.838 1.00 94.44 84 ALA A CA 1
ATOM 633 C C . ALA A 1 84 ? -4.684 -5.807 2.118 1.00 94.44 84 ALA A C 1
ATOM 635 O O . ALA A 1 84 ? -4.920 -6.261 1.001 1.00 94.44 84 ALA A O 1
ATOM 636 N N . ILE A 1 85 ? -5.516 -4.937 2.706 1.00 95.19 85 ILE A N 1
ATOM 637 C CA . ILE A 1 85 ? -6.780 -4.503 2.083 1.00 95.19 85 ILE A CA 1
ATOM 638 C C . ILE A 1 85 ? -6.519 -3.690 0.812 1.00 95.19 85 ILE A C 1
ATOM 640 O O . ILE A 1 85 ? -7.183 -3.893 -0.206 1.00 95.19 85 ILE A O 1
ATOM 644 N N . LEU A 1 86 ? -5.550 -2.773 0.846 1.00 95.94 86 LEU A N 1
ATOM 645 C CA . LEU A 1 86 ? -5.161 -2.014 -0.342 1.00 95.94 86 LEU A CA 1
ATOM 646 C C . LEU A 1 86 ? -4.579 -2.944 -1.418 1.00 95.94 86 LEU A C 1
ATOM 648 O O . LEU A 1 86 ? -4.907 -2.807 -2.597 1.00 95.94 86 LEU A O 1
ATOM 652 N N . GLY A 1 87 ? -3.748 -3.908 -1.023 1.00 94.94 87 GLY A N 1
ATOM 653 C CA . GLY A 1 87 ? -3.155 -4.891 -1.922 1.00 94.94 87 GLY A CA 1
ATOM 654 C C . GLY A 1 87 ? -4.193 -5.798 -2.585 1.00 94.94 87 GLY A C 1
ATOM 655 O O . GLY A 1 87 ? -4.159 -5.976 -3.804 1.00 94.94 87 GLY A O 1
ATOM 656 N N . GLU A 1 88 ? -5.174 -6.278 -1.821 1.00 94.25 88 GLU A N 1
ATOM 657 C CA . GLU A 1 88 ? -6.327 -7.039 -2.316 1.00 94.25 88 GLU A CA 1
ATOM 658 C C . GLU A 1 88 ? -7.154 -6.219 -3.320 1.00 94.25 88 GLU A C 1
ATOM 660 O O . GLU A 1 88 ? -7.522 -6.716 -4.388 1.00 94.25 88 GLU A O 1
ATOM 665 N N . ALA A 1 89 ? -7.353 -4.926 -3.041 1.00 93.31 89 ALA A N 1
ATOM 666 C CA . ALA A 1 89 ? -7.987 -3.968 -3.950 1.00 93.31 89 ALA A CA 1
ATOM 667 C C . ALA A 1 89 ? -7.114 -3.586 -5.164 1.00 93.31 89 ALA A C 1
ATOM 669 O O . ALA A 1 89 ? -7.510 -2.740 -5.972 1.00 93.31 89 ALA A O 1
ATOM 670 N N . ARG A 1 90 ? -5.938 -4.211 -5.317 1.00 92.19 90 ARG A N 1
ATOM 671 C CA . ARG A 1 90 ? -4.959 -3.976 -6.389 1.00 92.19 90 ARG A CA 1
ATOM 672 C C . ARG A 1 90 ? -4.477 -2.530 -6.454 1.00 92.19 90 ARG A C 1
ATOM 674 O O . ARG A 1 90 ? -4.211 -2.000 -7.532 1.00 92.19 90 ARG A O 1
ATOM 681 N N . ASP A 1 91 ? -4.352 -1.893 -5.297 1.00 92.81 91 ASP A N 1
ATOM 682 C CA . ASP A 1 91 ? -3.825 -0.546 -5.170 1.00 92.81 91 ASP A CA 1
ATOM 683 C C . ASP A 1 91 ? -2.344 -0.498 -5.619 1.00 92.81 91 ASP A C 1
ATOM 685 O O . ASP A 1 91 ? -1.484 -1.151 -5.022 1.00 92.81 91 ASP A O 1
ATOM 689 N N . PRO A 1 92 ? -2.000 0.282 -6.661 1.00 91.00 92 PRO A N 1
ATOM 690 C CA . PRO A 1 92 ? -0.632 0.386 -7.161 1.00 91.00 92 PRO A CA 1
ATOM 691 C C . PRO A 1 92 ? 0.223 1.380 -6.350 1.00 91.00 92 PRO A C 1
ATOM 693 O O . PRO A 1 92 ? 1.190 1.931 -6.865 1.00 91.00 92 PRO A O 1
ATOM 696 N N . GLY A 1 93 ? -0.151 1.716 -5.118 1.00 91.56 93 GLY A N 1
ATOM 697 C CA . GLY A 1 93 ? 0.586 2.648 -4.272 1.00 91.56 93 GLY A CA 1
ATOM 698 C C . GLY A 1 93 ? 1.799 1.999 -3.608 1.00 91.56 93 GLY A C 1
ATOM 699 O O . GLY A 1 93 ? 1.773 0.831 -3.221 1.00 91.56 93 GLY A O 1
ATOM 700 N N . VAL A 1 94 ? 2.866 2.782 -3.449 1.00 91.81 94 VAL A N 1
ATOM 701 C CA . VAL A 1 94 ? 4.018 2.438 -2.606 1.00 91.81 94 VAL A CA 1
ATOM 702 C C . VAL A 1 94 ? 3.995 3.392 -1.423 1.00 91.81 94 VAL A C 1
ATOM 704 O O . VAL A 1 94 ? 4.422 4.536 -1.550 1.00 91.81 94 VAL A O 1
ATOM 707 N N . TYR A 1 95 ? 3.444 2.959 -0.295 1.00 93.06 95 TYR A N 1
ATOM 708 C CA . TYR A 1 95 ? 3.113 3.859 0.806 1.00 93.06 95 TYR A CA 1
ATOM 709 C C . TYR A 1 95 ? 4.226 3.978 1.857 1.00 93.06 95 TYR A C 1
ATOM 711 O O . TYR A 1 95 ? 4.980 3.040 2.118 1.00 93.06 95 TYR A O 1
ATOM 719 N N . THR A 1 96 ? 4.310 5.152 2.480 1.00 93.31 96 THR A N 1
ATOM 720 C CA . THR A 1 96 ? 4.963 5.369 3.775 1.00 93.31 96 THR A CA 1
ATOM 721 C C . THR A 1 96 ? 3.875 5.661 4.795 1.00 93.31 96 THR A C 1
ATOM 723 O O . THR A 1 96 ? 3.113 6.608 4.605 1.00 93.31 96 THR A O 1
ATOM 726 N N . PHE A 1 97 ? 3.817 4.874 5.868 1.00 93.94 97 PHE A N 1
ATOM 727 C CA . PHE A 1 97 ? 2.820 5.017 6.926 1.00 93.94 97 PHE A CA 1
ATOM 728 C C . PHE A 1 97 ? 3.365 5.816 8.111 1.00 93.94 97 PHE A C 1
ATOM 730 O O . PHE A 1 97 ? 4.517 5.645 8.515 1.00 93.94 97 PHE A O 1
ATOM 737 N N . LYS A 1 98 ? 2.509 6.651 8.697 1.00 94.25 98 LYS A N 1
ATOM 738 C CA . LYS A 1 98 ? 2.747 7.383 9.938 1.00 94.25 98 LYS A CA 1
ATOM 739 C C . LYS A 1 98 ? 1.613 7.102 10.911 1.00 94.25 98 LYS A C 1
ATOM 741 O O . LYS A 1 98 ? 0.437 7.263 10.575 1.00 94.25 98 LYS A O 1
ATOM 746 N N . GLN A 1 99 ? 1.975 6.735 12.134 1.00 92.38 99 GLN A N 1
ATOM 747 C CA . GLN A 1 99 ? 1.019 6.608 13.224 1.00 92.38 99 GLN A CA 1
ATOM 748 C C . GLN A 1 99 ? 0.437 7.980 13.570 1.00 92.38 99 GLN A C 1
ATOM 750 O O . GLN A 1 99 ? 1.171 8.954 13.744 1.00 92.38 99 GLN A O 1
ATOM 755 N N . GLN A 1 100 ? -0.885 8.042 13.705 1.00 87.62 100 GLN A N 1
ATOM 756 C CA . GLN A 1 100 ? -1.576 9.152 14.341 1.00 87.62 100 GLN A CA 1
ATOM 757 C C . GLN A 1 100 ? -2.273 8.629 15.591 1.00 87.62 100 GLN A C 1
ATOM 759 O O . GLN A 1 100 ? -3.082 7.705 15.532 1.00 87.62 100 GLN A O 1
ATOM 764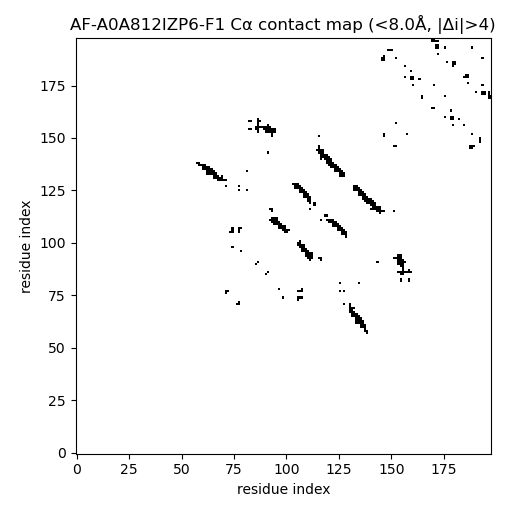 N N . GLN A 1 101 ? -1.928 9.199 16.741 1.00 71.25 101 GLN A N 1
ATOM 765 C CA . GLN A 1 101 ? -2.616 8.886 17.985 1.00 71.25 101 GLN A CA 1
ATOM 766 C C . GLN A 1 101 ? -3.750 9.880 18.191 1.00 71.25 101 GLN A C 1
ATOM 768 O O . GLN A 1 101 ? -3.540 11.092 18.198 1.00 71.25 101 GLN A O 1
ATOM 773 N N . ARG A 1 102 ? -4.955 9.356 18.398 1.00 73.25 102 ARG A N 1
ATOM 774 C CA . ARG A 1 102 ? -6.110 10.124 18.849 1.00 73.25 102 ARG A CA 1
ATOM 775 C C . ARG A 1 102 ? -6.723 9.372 20.025 1.00 73.25 102 ARG A C 1
ATOM 777 O O . ARG A 1 102 ? -6.751 8.145 20.029 1.00 73.25 102 ARG A O 1
ATOM 784 N N . LYS A 1 103 ? -7.178 10.085 21.060 1.00 74.12 103 LYS A N 1
ATOM 785 C CA . LYS A 1 103 ? -7.750 9.447 22.259 1.00 74.12 103 LYS A CA 1
ATOM 786 C C . LYS A 1 103 ? -8.842 8.444 21.851 1.00 74.12 103 LYS A C 1
ATOM 788 O O . LYS A 1 103 ? -9.790 8.824 21.170 1.00 74.12 103 LYS A O 1
ATOM 793 N N . GLY A 1 104 ? -8.678 7.177 22.239 1.00 72.38 104 GLY A N 1
ATOM 794 C CA . GLY A 1 104 ? -9.652 6.107 21.993 1.00 72.38 104 GLY A CA 1
ATOM 795 C C . GLY A 1 104 ? -9.738 5.570 20.556 1.00 72.38 104 GLY A C 1
ATOM 796 O O . GLY A 1 104 ? -10.640 4.787 20.279 1.00 72.38 104 GLY A O 1
ATOM 797 N N . SER A 1 105 ? -8.840 5.960 19.642 1.00 82.25 105 SER A N 1
ATOM 798 C CA . SER A 1 105 ? -8.798 5.416 18.272 1.00 82.25 105 SER A CA 1
ATOM 799 C C . SER A 1 105 ? -7.363 5.218 17.781 1.00 82.25 105 SER A C 1
ATOM 801 O O . SER A 1 105 ? -6.476 6.034 18.037 1.00 82.25 105 SER A O 1
ATOM 803 N N . LEU A 1 106 ? -7.132 4.109 17.076 1.00 90.62 106 LEU A N 1
ATOM 804 C CA . LEU A 1 106 ? -5.873 3.850 16.381 1.00 90.62 106 LEU A CA 1
ATOM 805 C C . LEU A 1 106 ? -6.025 4.330 14.942 1.00 90.62 106 LEU A C 1
ATOM 807 O O . LEU A 1 106 ? -6.956 3.928 14.248 1.00 90.62 106 LEU A O 1
ATOM 811 N N . GLN A 1 107 ? -5.114 5.188 14.494 1.00 93.88 107 GLN A N 1
ATOM 812 C CA . GLN A 1 107 ? -5.157 5.73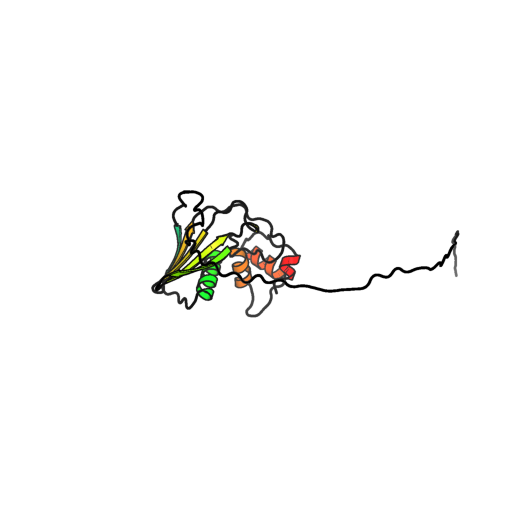7 13.147 1.00 93.88 107 GLN A CA 1
ATOM 813 C C . GLN A 1 107 ? -3.773 5.691 12.501 1.00 93.88 107 GLN A C 1
ATOM 815 O O . GLN A 1 107 ? -2.744 5.890 13.155 1.00 93.88 107 GLN A O 1
ATOM 820 N N . CYS A 1 108 ? -3.739 5.459 11.193 1.00 94.50 108 CYS A N 1
ATOM 821 C CA . CYS A 1 108 ? -2.544 5.677 10.392 1.00 94.50 108 CYS A CA 1
ATOM 822 C C . CYS A 1 108 ? -2.861 6.514 9.158 1.00 94.50 108 CYS A C 1
ATOM 824 O O . CYS A 1 108 ? -3.891 6.323 8.512 1.00 94.50 108 CYS A O 1
ATOM 826 N N . LEU A 1 109 ? -1.947 7.420 8.824 1.00 95.88 109 LEU A N 1
ATOM 827 C CA . LEU A 1 109 ? -1.922 8.095 7.533 1.00 95.88 109 LEU A CA 1
ATOM 828 C C . LEU A 1 109 ? -0.819 7.501 6.675 1.00 95.88 109 LEU A C 1
ATOM 830 O O . LEU A 1 109 ? 0.250 7.165 7.182 1.00 95.88 109 LEU A O 1
ATOM 834 N N . ALA A 1 110 ? -1.073 7.399 5.381 1.00 95.88 110 ALA A N 1
ATOM 835 C CA . ALA A 1 110 ? -0.134 6.880 4.414 1.00 95.88 110 ALA A CA 1
ATOM 836 C C . ALA A 1 110 ? -0.067 7.785 3.185 1.00 95.88 110 ALA A C 1
ATOM 838 O O . ALA A 1 110 ? -1.095 8.212 2.657 1.00 95.88 110 ALA A O 1
ATOM 839 N N . TRP A 1 111 ? 1.145 8.025 2.696 1.00 95.25 111 TRP A N 1
ATOM 840 C CA . TRP A 1 111 ? 1.400 8.794 1.476 1.00 95.25 111 TRP A CA 1
ATOM 841 C C . TRP A 1 11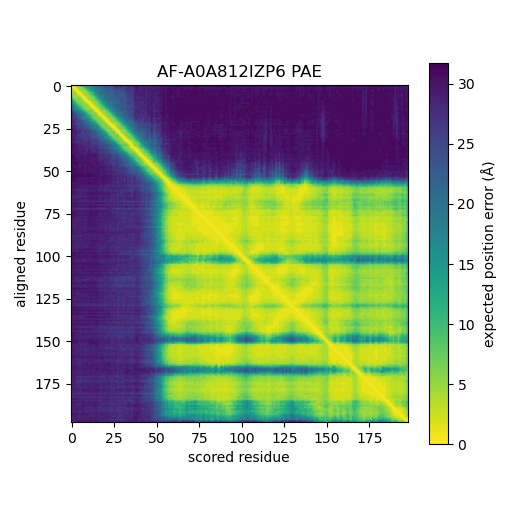1 ? 2.202 7.956 0.503 1.00 95.25 111 TRP A C 1
ATOM 843 O O . TRP A 1 111 ? 3.088 7.202 0.914 1.00 95.25 111 TRP A O 1
ATOM 853 N N . CYS A 1 112 ? 1.899 8.075 -0.786 1.00 92.12 112 CYS A N 1
ATOM 854 C CA . CYS A 1 112 ? 2.710 7.415 -1.795 1.00 92.12 112 CYS A CA 1
ATOM 855 C C . CYS A 1 112 ? 4.117 8.033 -1.816 1.00 92.12 112 CYS A C 1
ATOM 857 O O . CYS A 1 112 ? 4.267 9.253 -1.817 1.00 92.12 112 CYS A O 1
ATOM 859 N N . LYS A 1 113 ? 5.158 7.197 -1.849 1.00 89.88 113 LYS A N 1
ATOM 860 C CA . LYS A 1 113 ? 6.553 7.638 -1.911 1.00 89.88 113 LYS A CA 1
ATOM 861 C C . LYS A 1 113 ? 6.791 8.408 -3.218 1.00 89.88 113 LYS A C 1
ATOM 863 O O . LYS A 1 113 ? 6.596 7.813 -4.283 1.00 89.88 113 LYS A O 1
ATOM 868 N N . PRO A 1 114 ? 7.288 9.660 -3.170 1.00 87.38 114 PRO A N 1
ATOM 869 C CA . PRO A 1 114 ? 7.567 10.442 -4.378 1.00 87.38 114 PRO A CA 1
ATOM 870 C C . PRO A 1 114 ? 8.548 9.746 -5.331 1.00 87.38 114 PRO A C 1
ATOM 872 O O . PRO A 1 114 ? 8.346 9.744 -6.537 1.00 87.38 114 PRO A O 1
ATOM 875 N N . ALA A 1 115 ? 9.549 9.049 -4.780 1.00 85.44 115 ALA A N 1
ATOM 876 C CA . ALA A 1 115 ? 10.532 8.276 -5.547 1.00 85.44 115 ALA A CA 1
ATOM 877 C C . ALA A 1 115 ? 9.963 7.022 -6.246 1.00 85.44 115 ALA A C 1
ATOM 879 O O . ALA A 1 115 ? 10.675 6.352 -6.987 1.00 85.44 115 ALA A O 1
ATOM 880 N N . ALA A 1 116 ? 8.716 6.642 -5.957 1.00 87.25 116 ALA A N 1
ATOM 881 C CA . ALA A 1 116 ? 8.054 5.500 -6.579 1.00 87.25 116 ALA A CA 1
ATOM 882 C C . ALA A 1 116 ? 6.907 5.916 -7.509 1.00 87.25 116 ALA A C 1
ATOM 884 O O . ALA A 1 116 ? 6.532 5.143 -8.391 1.00 87.25 116 ALA A O 1
ATOM 885 N N . CYS A 1 117 ? 6.336 7.108 -7.317 1.00 90.38 117 CYS A N 1
ATOM 886 C CA . CYS A 1 117 ? 5.204 7.600 -8.090 1.00 90.38 117 CYS A CA 1
ATOM 887 C C . CYS A 1 117 ? 5.319 9.117 -8.289 1.00 90.38 117 CYS A C 1
ATOM 889 O O . CYS A 1 117 ? 5.061 9.884 -7.360 1.00 90.38 117 CYS A O 1
ATOM 891 N N . LEU A 1 118 ? 5.673 9.532 -9.508 1.00 90.88 118 LEU A N 1
ATOM 892 C CA . LEU A 1 118 ? 5.740 10.945 -9.898 1.00 90.88 118 LEU A CA 1
ATOM 893 C C . LEU A 1 118 ? 4.349 11.560 -9.895 1.00 90.88 118 LEU A C 1
ATOM 895 O O . LEU A 1 118 ? 3.402 10.874 -10.267 1.00 90.88 118 LEU A O 1
ATOM 899 N N . ASP A 1 119 ? 4.242 12.832 -9.510 1.00 91.75 119 ASP A N 1
ATOM 900 C CA . ASP A 1 119 ? 2.995 13.615 -9.512 1.00 91.75 119 ASP A CA 1
ATOM 901 C C . ASP A 1 119 ? 1.848 12.966 -8.714 1.00 91.75 119 ASP A C 1
ATOM 903 O O . ASP A 1 119 ? 0.665 13.134 -9.012 1.00 91.75 119 ASP A O 1
ATOM 907 N N . CYS A 1 120 ? 2.192 12.170 -7.697 1.00 92.62 120 CYS A N 1
ATOM 908 C CA . CYS A 1 120 ? 1.225 11.482 -6.855 1.00 92.62 120 CYS A CA 1
ATOM 909 C C . CYS A 1 120 ? 0.864 12.326 -5.633 1.00 92.62 120 CYS A C 1
ATOM 911 O O . CYS A 1 120 ? 1.717 12.607 -4.796 1.00 92.62 120 CYS A O 1
ATOM 913 N N . SER A 1 121 ? -0.419 12.650 -5.488 1.00 93.12 121 SER A N 1
ATOM 914 C CA . SER A 1 121 ? -0.982 13.290 -4.291 1.00 93.12 121 SER A CA 1
ATOM 915 C C . SER A 1 121 ? -1.855 12.333 -3.478 1.00 93.12 121 SER A C 1
ATOM 917 O O . SER A 1 121 ? -2.627 12.754 -2.618 1.00 93.12 121 SER A O 1
ATOM 919 N N . ARG A 1 122 ? -1.775 11.028 -3.774 1.00 93.88 122 ARG A N 1
ATOM 920 C CA . ARG A 1 122 ? -2.609 10.007 -3.145 1.00 93.88 122 ARG A CA 1
ATOM 921 C C . ARG A 1 122 ? -2.261 9.863 -1.666 1.00 93.88 122 ARG A C 1
ATOM 923 O O . ARG A 1 122 ? -1.159 9.433 -1.318 1.00 93.88 122 ARG A O 1
ATOM 930 N N . GLU A 1 123 ? -3.256 10.115 -0.827 1.00 95.12 123 GLU A N 1
ATOM 931 C CA . GLU A 1 123 ? -3.205 9.867 0.611 1.00 95.12 123 GLU A CA 1
ATOM 932 C C . GLU A 1 123 ? -4.204 8.776 0.985 1.00 95.12 123 GLU A C 1
ATOM 934 O O . GLU A 1 123 ? -5.294 8.693 0.409 1.00 95.12 123 GLU A O 1
ATOM 939 N N . VAL A 1 124 ? -3.838 7.958 1.965 1.00 96.88 124 VAL A N 1
ATOM 940 C CA . VAL A 1 124 ? -4.703 6.949 2.573 1.00 96.88 124 VAL A CA 1
ATOM 941 C C . VAL A 1 124 ? -4.740 7.177 4.076 1.00 96.88 124 VAL A C 1
ATOM 943 O O . VAL A 1 124 ? -3.736 7.523 4.690 1.00 96.88 124 VAL A O 1
ATOM 946 N N . MET A 1 125 ? -5.904 6.977 4.669 1.00 96.50 125 MET A N 1
ATOM 947 C CA . MET A 1 125 ? -6.119 7.024 6.102 1.00 96.50 125 MET A CA 1
ATOM 948 C C . MET A 1 125 ? -6.837 5.752 6.516 1.00 96.50 125 MET A C 1
ATOM 950 O O . MET A 1 125 ? -7.858 5.414 5.924 1.00 96.50 125 MET A O 1
ATOM 954 N N . ALA A 1 126 ? -6.316 5.062 7.523 1.00 96.56 126 ALA A N 1
ATOM 955 C CA . ALA A 1 126 ? -7.020 3.961 8.158 1.00 96.56 126 ALA A CA 1
ATOM 956 C C . ALA A 1 126 ? -7.386 4.362 9.582 1.00 96.56 126 ALA A C 1
ATOM 958 O O . ALA A 1 126 ? -6.521 4.803 10.342 1.00 96.56 126 ALA A O 1
ATOM 959 N N . CYS A 1 127 ? -8.661 4.216 9.917 1.00 94.69 127 CYS A N 1
ATOM 960 C CA . CYS A 1 127 ? -9.236 4.553 11.207 1.00 94.69 127 CYS A CA 1
ATOM 961 C C . CYS A 1 127 ? -9.798 3.284 11.836 1.00 94.69 127 CYS A C 1
ATOM 963 O O . CYS A 1 127 ? -10.668 2.639 11.254 1.00 94.69 127 CYS A O 1
ATOM 965 N N . TYR A 1 128 ? -9.321 2.948 13.030 1.00 94.06 128 TYR A N 1
ATOM 966 C CA . TYR A 1 128 ? -9.858 1.857 13.824 1.00 94.06 128 TYR A CA 1
ATOM 967 C C . TYR A 1 128 ? -10.571 2.390 15.066 1.00 94.06 128 TYR A C 1
ATOM 969 O O . TYR A 1 128 ? -9.963 3.050 15.920 1.00 94.06 128 TYR A O 1
ATOM 977 N N . SER A 1 129 ? -11.865 2.091 15.166 1.00 91.19 129 SER A N 1
ATOM 978 C CA . SER A 1 129 ? -12.719 2.462 16.294 1.00 91.19 129 SER A CA 1
ATOM 979 C C . SER A 1 129 ? -13.845 1.445 16.474 1.00 91.19 129 SER A C 1
ATOM 981 O O . SER A 1 129 ? -14.435 0.979 15.505 1.00 91.19 129 SER A O 1
ATOM 983 N N . GLY A 1 130 ? -14.145 1.073 17.723 1.00 87.94 130 GLY A N 1
ATOM 984 C CA . GLY A 1 130 ? -15.276 0.187 18.035 1.00 87.94 130 GLY A CA 1
ATOM 985 C C . GLY A 1 130 ? -15.292 -1.131 17.245 1.00 87.94 130 GLY A C 1
ATOM 986 O O . GLY A 1 130 ? -16.351 -1.529 16.778 1.00 87.94 130 GLY A O 1
ATOM 987 N N . ASN A 1 131 ? -14.130 -1.772 17.063 1.00 90.69 131 ASN A N 1
ATOM 988 C CA . ASN A 1 131 ? -13.924 -2.988 16.251 1.00 90.69 131 ASN A CA 1
ATOM 989 C C . ASN A 1 131 ? -14.201 -2.838 14.746 1.00 90.69 131 ASN A C 1
ATOM 991 O O . ASN A 1 131 ? -14.261 -3.830 14.019 1.00 90.69 131 ASN A O 1
ATOM 995 N N . ASN A 1 132 ? -14.329 -1.606 14.261 1.00 93.25 132 ASN A N 1
ATOM 996 C CA . ASN A 1 132 ? -14.491 -1.302 12.851 1.00 93.25 132 ASN A CA 1
ATOM 997 C C . ASN A 1 132 ? -13.209 -0.676 12.312 1.00 93.25 132 ASN A C 1
ATOM 999 O O . ASN A 1 132 ? -12.647 0.240 12.913 1.00 93.25 132 ASN A O 1
ATOM 1003 N N . LEU A 1 133 ? -12.760 -1.175 11.164 1.00 95.12 133 LEU A N 1
ATOM 1004 C CA . LEU A 1 133 ? -11.659 -0.622 10.393 1.00 95.12 133 LEU A CA 1
ATOM 1005 C C . LEU A 1 133 ? -12.219 0.061 9.147 1.00 95.12 133 LEU A C 1
ATOM 1007 O O . LEU A 1 133 ? -12.749 -0.596 8.250 1.00 95.12 133 LEU A O 1
ATOM 1011 N N . GLU A 1 134 ? -12.060 1.375 9.068 1.00 96.38 134 GLU A N 1
ATOM 1012 C CA . GLU A 1 134 ? -12.406 2.163 7.891 1.00 96.38 134 GLU A CA 1
ATOM 1013 C C . GLU A 1 134 ? -11.137 2.616 7.167 1.00 96.38 134 GLU A C 1
ATOM 1015 O O . GLU A 1 134 ? -10.216 3.145 7.789 1.00 96.38 134 GLU A O 1
ATOM 1020 N N . ILE A 1 135 ? -11.095 2.433 5.845 1.00 97.06 135 ILE A N 1
ATOM 1021 C CA . ILE A 1 135 ? -10.019 2.933 4.988 1.00 97.06 135 ILE A CA 1
ATOM 1022 C C . ILE A 1 135 ? -10.587 3.994 4.058 1.00 97.06 135 ILE A C 1
ATOM 1024 O O . ILE A 1 135 ? -11.522 3.758 3.288 1.00 97.06 135 ILE A O 1
ATOM 1028 N N . LEU A 1 136 ? -9.972 5.164 4.110 1.00 96.56 136 LEU A N 1
ATOM 1029 C CA . LEU A 1 136 ? -10.320 6.362 3.371 1.00 96.56 136 LEU A CA 1
ATOM 1030 C C . LEU A 1 136 ? -9.142 6.753 2.485 1.00 96.56 136 LEU A C 1
ATOM 1032 O O . LEU A 1 136 ? -7.986 6.539 2.839 1.00 96.56 136 LEU A O 1
ATOM 1036 N N . ALA A 1 137 ? -9.414 7.368 1.344 1.00 96.19 137 ALA A N 1
ATOM 1037 C CA . ALA A 1 137 ? -8.371 7.922 0.500 1.00 96.19 137 ALA A CA 1
ATOM 1038 C C . ALA A 1 137 ? -8.822 9.189 -0.215 1.00 96.19 137 ALA A C 1
ATOM 1040 O O . ALA A 1 137 ? -10.006 9.383 -0.487 1.00 96.19 137 ALA A O 1
ATOM 1041 N N . ARG A 1 138 ? -7.858 10.032 -0.561 1.00 95.00 138 ARG A N 1
ATOM 1042 C CA . ARG A 1 138 ? -8.067 11.258 -1.338 1.00 95.00 138 ARG A CA 1
ATOM 1043 C C . ARG A 1 138 ? -6.883 11.520 -2.252 1.00 95.00 138 ARG A C 1
ATO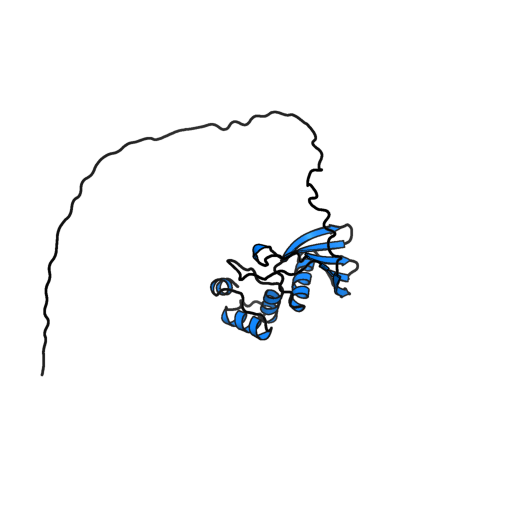M 1045 O O . ARG A 1 138 ? -5.863 10.834 -2.154 1.00 95.00 138 ARG A O 1
ATOM 1052 N N . GLY A 1 139 ? -7.012 12.512 -3.122 1.00 93.19 139 GLY A N 1
ATOM 1053 C CA . GLY A 1 139 ? -5.964 12.859 -4.061 1.00 93.19 139 GLY A CA 1
ATOM 1054 C C . GLY A 1 139 ? -5.858 11.857 -5.204 1.00 93.19 139 GLY A C 1
ATOM 1055 O O . GLY A 1 139 ? -6.506 10.795 -5.242 1.00 93.19 139 GLY A O 1
ATOM 1056 N N . LYS A 1 140 ? -5.004 12.217 -6.156 1.00 91.62 140 LYS A N 1
ATOM 1057 C CA . LYS A 1 140 ? -4.870 11.534 -7.438 1.00 91.62 140 LYS A CA 1
ATOM 1058 C C . LYS A 1 140 ? -3.608 10.690 -7.451 1.00 91.62 140 LYS A C 1
ATOM 1060 O O . LYS A 1 140 ? -2.591 11.031 -6.846 1.00 91.62 140 LYS A O 1
ATOM 1065 N N . ARG A 1 141 ? -3.686 9.563 -8.155 1.00 90.94 141 ARG A N 1
ATOM 1066 C CA . ARG A 1 141 ? -2.488 8.797 -8.484 1.00 90.94 141 ARG A CA 1
ATOM 1067 C C . ARG A 1 141 ? -1.758 9.496 -9.607 1.00 90.94 141 ARG A C 1
ATOM 1069 O O . ARG A 1 141 ? -2.389 9.916 -10.573 1.00 90.94 141 ARG A O 1
ATOM 1076 N N . GLY A 1 142 ? -0.448 9.558 -9.465 1.00 91.12 142 GLY A N 1
ATOM 1077 C CA . GLY A 1 142 ? 0.418 9.947 -10.554 1.00 91.12 142 GLY A CA 1
ATOM 1078 C C . GLY A 1 142 ? 0.951 8.730 -11.308 1.00 91.12 142 GLY A C 1
ATOM 1079 O O . GLY A 1 142 ? 0.322 7.667 -11.340 1.00 91.12 142 GLY A O 1
ATOM 1080 N N . THR A 1 143 ? 2.132 8.879 -11.897 1.00 90.75 143 THR A N 1
ATOM 1081 C CA . THR A 1 143 ? 2.747 7.841 -12.728 1.00 90.75 143 THR A CA 1
ATOM 1082 C C . THR A 1 143 ? 3.717 7.004 -11.908 1.00 90.75 143 THR A C 1
ATOM 1084 O O . THR A 1 143 ? 4.741 7.500 -11.435 1.00 90.75 143 THR A O 1
ATOM 1087 N N . LEU A 1 144 ? 3.415 5.711 -11.770 1.00 89.12 144 LEU A N 1
ATOM 1088 C CA . LEU A 1 144 ? 4.330 4.757 -11.153 1.00 89.12 144 LEU A CA 1
ATOM 1089 C C . LEU A 1 144 ? 5.641 4.695 -11.934 1.00 89.12 144 LEU A C 1
ATOM 1091 O O . LEU A 1 144 ? 5.666 4.373 -13.123 1.00 89.12 144 LEU A O 1
ATOM 1095 N N . GLN A 1 145 ? 6.742 4.934 -11.237 1.00 85.62 145 GLN A N 1
ATOM 1096 C CA . GLN A 1 145 ? 8.068 4.803 -11.811 1.00 85.62 145 GLN A CA 1
ATOM 1097 C C . GLN A 1 145 ? 8.508 3.342 -11.827 1.00 85.62 145 GLN A C 1
ATOM 1099 O O . GLN A 1 145 ? 8.056 2.503 -11.034 1.00 85.62 145 GLN A O 1
ATOM 1104 N N . LYS A 1 146 ? 9.435 3.034 -12.740 1.00 80.50 146 LYS A N 1
ATOM 1105 C CA . LYS A 1 146 ? 10.207 1.800 -12.624 1.00 80.50 146 LYS A CA 1
ATOM 1106 C C . LYS A 1 146 ? 11.042 1.891 -11.342 1.00 80.50 146 LYS A C 1
ATOM 1108 O O . LYS A 1 146 ? 11.670 2.920 -11.117 1.00 80.50 146 LYS A O 1
ATOM 1113 N N . PRO A 1 147 ? 11.074 0.845 -10.513 1.00 74.69 147 PRO A N 1
ATOM 1114 C CA . PRO A 1 147 ? 11.880 0.839 -9.306 1.00 74.69 147 PRO A CA 1
ATOM 1115 C C . PRO A 1 147 ? 13.373 1.047 -9.621 1.00 74.69 147 PRO A C 1
ATOM 1117 O O . PRO A 1 147 ? 13.978 0.245 -10.334 1.00 74.69 147 PRO A O 1
ATOM 1120 N N . THR A 1 148 ? 13.983 2.096 -9.069 1.00 63.09 148 THR A N 1
ATOM 1121 C CA . THR A 1 148 ? 15.418 2.402 -9.206 1.00 63.09 148 THR A CA 1
ATOM 1122 C C . THR A 1 148 ? 16.145 2.139 -7.882 1.00 63.09 148 THR A C 1
ATOM 1124 O O . THR A 1 148 ? 16.484 3.074 -7.163 1.00 63.09 148 THR A O 1
ATOM 1127 N N . GLY A 1 149 ? 16.338 0.873 -7.492 1.00 64.12 149 GLY A N 1
ATOM 1128 C CA . GLY A 1 149 ? 17.033 0.525 -6.238 1.00 64.12 149 GLY A CA 1
ATOM 1129 C C . GLY A 1 149 ? 16.353 -0.586 -5.441 1.00 64.12 149 GLY A C 1
ATOM 1130 O O . GLY A 1 149 ? 15.872 -1.535 -6.044 1.00 64.12 149 GLY A O 1
ATOM 1131 N N . GLY A 1 150 ? 16.348 -0.509 -4.104 1.00 59.44 150 GLY A N 1
ATOM 1132 C CA . GLY A 1 150 ? 15.764 -1.517 -3.198 1.00 59.44 150 GLY A CA 1
ATOM 1133 C C . GLY A 1 150 ? 14.260 -1.797 -3.392 1.00 59.44 150 GLY A C 1
ATOM 1134 O O . GLY A 1 150 ? 13.665 -1.427 -4.401 1.00 59.44 150 GLY A O 1
ATOM 1135 N N . ALA A 1 151 ? 13.636 -2.481 -2.429 1.00 61.50 151 ALA A N 1
ATOM 1136 C CA . ALA A 1 151 ? 12.251 -2.964 -2.497 1.00 61.50 151 ALA A CA 1
ATOM 1137 C C . ALA A 1 151 ? 11.201 -1.827 -2.523 1.00 61.50 151 ALA A C 1
ATOM 1139 O O . ALA A 1 151 ? 10.634 -1.448 -1.501 1.00 61.50 151 ALA A O 1
ATOM 1140 N N . LEU A 1 152 ? 10.920 -1.280 -3.709 1.00 74.44 152 LEU A N 1
ATOM 1141 C CA . LEU A 1 152 ? 9.775 -0.397 -3.977 1.00 74.44 152 LEU A CA 1
ATOM 1142 C C . LEU A 1 152 ? 8.633 -1.192 -4.629 1.00 74.44 152 LEU A C 1
ATOM 1144 O O . LEU A 1 152 ? 8.132 -0.833 -5.701 1.00 74.44 152 LEU A O 1
ATOM 1148 N N . PHE A 1 153 ? 8.259 -2.303 -3.992 1.00 85.38 153 PHE A N 1
ATOM 1149 C CA . PHE A 1 153 ? 7.044 -3.027 -4.350 1.00 85.38 153 PHE A CA 1
ATOM 1150 C C . PHE A 1 153 ? 5.822 -2.208 -3.937 1.00 85.38 153 PHE A C 1
ATOM 1152 O O . PHE A 1 153 ? 5.803 -1.553 -2.895 1.00 85.38 153 PHE A O 1
ATOM 1159 N N . THR A 1 154 ? 4.811 -2.220 -4.792 1.00 90.81 154 THR A N 1
ATOM 1160 C CA . THR A 1 154 ? 3.476 -1.711 -4.468 1.00 90.81 154 THR A CA 1
ATOM 1161 C C . THR A 1 154 ? 2.777 -2.658 -3.520 1.00 90.81 154 THR A C 1
ATOM 1163 O O . THR A 1 154 ? 3.074 -3.850 -3.508 1.00 90.81 154 THR A O 1
ATOM 1166 N N . VAL A 1 155 ? 1.800 -2.151 -2.775 1.00 92.56 155 VAL A N 1
ATOM 1167 C CA . VAL A 1 155 ? 0.981 -2.996 -1.895 1.00 92.56 155 VAL A CA 1
ATOM 1168 C C . VAL A 1 155 ? 0.271 -4.113 -2.672 1.00 92.56 155 VAL A C 1
ATOM 1170 O O . VAL A 1 155 ? 0.190 -5.231 -2.178 1.00 92.56 155 VAL A O 1
ATOM 1173 N N . ALA A 1 156 ? -0.143 -3.873 -3.924 1.00 92.44 156 ALA A N 1
ATOM 1174 C CA . ALA A 1 156 ? -0.678 -4.920 -4.802 1.00 92.44 156 ALA A CA 1
ATOM 1175 C C . ALA A 1 156 ? 0.348 -6.011 -5.154 1.00 92.44 156 ALA A C 1
ATOM 1177 O O . ALA A 1 156 ? 0.014 -7.194 -5.169 1.00 92.44 156 ALA A O 1
ATOM 1178 N N . GLU A 1 157 ? 1.594 -5.632 -5.453 1.00 90.56 157 GLU A N 1
ATOM 1179 C CA . GLU A 1 157 ? 2.661 -6.599 -5.739 1.00 90.56 157 GLU A CA 1
ATOM 1180 C C . GLU A 1 157 ? 3.041 -7.396 -4.490 1.00 90.56 157 GLU A C 1
ATOM 1182 O O . GLU A 1 157 ? 3.191 -8.609 -4.592 1.00 90.56 157 GLU A O 1
ATOM 1187 N N . VAL A 1 158 ? 3.158 -6.740 -3.330 1.00 89.62 158 VAL A N 1
ATOM 1188 C CA . VAL A 1 158 ? 3.436 -7.403 -2.045 1.00 89.62 158 VAL A CA 1
ATOM 1189 C C . VAL A 1 158 ? 2.343 -8.420 -1.733 1.00 89.62 158 VAL A C 1
ATOM 1191 O O . VAL A 1 158 ? 2.647 -9.595 -1.562 1.00 89.62 158 VAL A O 1
ATOM 1194 N N . PHE A 1 159 ? 1.074 -8.011 -1.799 1.00 91.69 159 PHE A N 1
ATOM 1195 C CA . PHE A 1 159 ? -0.059 -8.905 -1.569 1.00 91.69 159 PHE A CA 1
ATOM 1196 C C . PHE A 1 159 ? -0.067 -10.105 -2.527 1.00 91.69 159 PHE A C 1
ATOM 1198 O O . PHE A 1 159 ? -0.314 -11.238 -2.120 1.00 91.69 159 PHE A O 1
ATOM 1205 N N . ALA A 1 160 ? 0.235 -9.887 -3.811 1.00 90.94 160 ALA A N 1
ATOM 1206 C CA . ALA A 1 160 ? 0.340 -10.969 -4.786 1.00 90.94 160 ALA A CA 1
ATOM 1207 C C . ALA A 1 160 ? 1.507 -11.925 -4.491 1.00 90.94 160 ALA A C 1
ATOM 1209 O O . ALA A 1 160 ? 1.385 -13.122 -4.733 1.00 90.94 160 ALA A O 1
ATOM 1210 N N . ILE A 1 161 ? 2.636 -11.424 -3.993 1.00 88.25 161 ILE A N 1
ATOM 1211 C CA . ILE A 1 161 ? 3.770 -12.261 -3.589 1.00 88.25 161 ILE A CA 1
ATOM 1212 C C . ILE A 1 161 ? 3.372 -13.093 -2.367 1.00 88.25 161 ILE A C 1
ATOM 1214 O O . ILE A 1 161 ? 3.421 -14.317 -2.434 1.00 88.25 161 ILE A O 1
ATOM 1218 N N . GLU A 1 162 ? 2.884 -12.452 -1.306 1.00 88.19 162 GLU A N 1
ATOM 1219 C CA . GLU A 1 162 ? 2.494 -13.101 -0.047 1.00 88.19 162 GLU A CA 1
ATOM 1220 C C . GLU A 1 162 ? 1.402 -14.158 -0.245 1.00 88.19 162 GLU A C 1
ATOM 1222 O O . GLU A 1 162 ? 1.518 -15.268 0.265 1.00 88.19 162 GLU A O 1
ATOM 1227 N N . LYS A 1 163 ? 0.383 -13.872 -1.063 1.00 89.06 163 LYS A N 1
ATOM 1228 C CA . LYS A 1 163 ? -0.712 -14.809 -1.370 1.00 89.06 163 LYS A CA 1
ATOM 1229 C C . LYS A 1 163 ? -0.242 -16.113 -2.025 1.00 89.06 163 LYS A C 1
ATOM 1231 O O . LYS A 1 163 ? -0.904 -17.140 -1.890 1.00 89.06 163 LYS A O 1
ATOM 1236 N N . HIS A 1 164 ? 0.841 -16.068 -2.803 1.00 88.06 164 HIS A N 1
ATOM 1237 C CA . HIS A 1 164 ? 1.382 -17.232 -3.522 1.00 88.06 164 HIS A CA 1
ATOM 1238 C C . HIS A 1 164 ? 2.649 -17.793 -2.866 1.00 88.06 164 HIS A C 1
ATOM 1240 O O . HIS A 1 164 ? 3.212 -18.769 -3.370 1.00 88.06 164 HIS A O 1
ATOM 1246 N N . MET A 1 165 ? 3.094 -17.193 -1.763 1.00 85.06 165 MET A N 1
ATOM 1247 C CA . MET A 1 165 ? 4.186 -17.693 -0.945 1.00 85.06 165 MET A CA 1
ATOM 1248 C C . MET A 1 165 ? 3.691 -18.898 -0.140 1.00 85.06 165 MET A C 1
ATOM 1250 O O . MET A 1 165 ? 2.604 -18.876 0.431 1.00 85.06 165 MET A O 1
ATOM 1254 N N . GLN A 1 166 ? 4.469 -19.979 -0.120 1.00 75.56 166 GLN A N 1
ATOM 1255 C CA . GLN A 1 166 ? 4.190 -21.104 0.773 1.00 75.56 166 GLN A CA 1
ATOM 1256 C C . GLN A 1 166 ? 4.638 -20.739 2.192 1.00 75.56 166 GLN A C 1
ATOM 1258 O O . GLN A 1 166 ? 5.629 -20.026 2.354 1.00 75.56 166 GLN A O 1
ATOM 1263 N N . GLU A 1 167 ? 3.914 -21.213 3.208 1.00 67.38 167 GLU A N 1
ATOM 1264 C CA . GLU A 1 167 ? 4.203 -20.908 4.614 1.00 67.38 167 GLU A CA 1
ATOM 1265 C C . GLU A 1 167 ? 5.684 -21.156 4.953 1.00 67.38 167 GLU A C 1
ATOM 1267 O O . GLU A 1 167 ? 6.206 -22.254 4.765 1.00 67.38 167 GLU A O 1
ATOM 1272 N N . GLY A 1 168 ? 6.373 -20.108 5.419 1.00 62.12 168 GLY A N 1
ATOM 1273 C CA . GLY A 1 168 ? 7.778 -20.160 5.840 1.00 62.12 168 GLY A CA 1
ATOM 1274 C C . GLY A 1 168 ? 8.823 -20.240 4.717 1.00 62.12 168 GLY A C 1
ATOM 1275 O O . GLY A 1 168 ? 10.009 -20.368 5.018 1.00 62.12 168 GLY A O 1
ATOM 1276 N N . GLY A 1 169 ? 8.423 -20.175 3.443 1.00 68.06 169 GLY A N 1
ATOM 1277 C CA . GLY A 1 169 ? 9.330 -20.291 2.299 1.00 68.06 169 GLY A CA 1
ATOM 1278 C C . GLY A 1 169 ? 9.701 -18.950 1.665 1.00 68.06 169 GLY A C 1
ATOM 1279 O O . GLY A 1 169 ? 8.843 -18.105 1.437 1.00 68.06 169 GLY A O 1
ATOM 1280 N N . GLN A 1 170 ? 10.971 -18.783 1.292 1.00 75.06 170 GLN A N 1
ATOM 1281 C CA . GLN A 1 170 ? 11.399 -17.684 0.421 1.00 75.06 170 GLN A CA 1
ATOM 1282 C C . GLN A 1 170 ? 10.958 -17.958 -1.021 1.00 75.06 170 GLN A C 1
ATOM 1284 O O . GLN A 1 170 ? 11.031 -19.094 -1.500 1.00 75.06 170 GLN A O 1
ATOM 1289 N N . MET A 1 171 ? 10.529 -16.924 -1.747 1.00 79.75 171 MET A N 1
ATOM 1290 C CA . MET A 1 171 ? 10.200 -17.059 -3.166 1.00 79.75 171 MET A CA 1
ATOM 1291 C C . MET A 1 171 ? 11.415 -16.758 -4.038 1.00 79.75 171 MET A C 1
ATOM 1293 O O . MET A 1 171 ? 11.983 -15.672 -4.005 1.00 79.75 171 MET A O 1
ATOM 1297 N N . THR A 1 172 ? 11.755 -17.689 -4.921 1.00 84.12 172 THR A N 1
ATOM 1298 C CA . THR A 1 172 ? 12.737 -17.442 -5.979 1.00 84.12 172 THR A CA 1
ATOM 1299 C C . THR A 1 172 ? 12.223 -16.400 -6.982 1.00 84.12 172 THR A C 1
ATOM 1301 O O . THR A 1 172 ? 11.018 -16.251 -7.214 1.00 84.12 172 THR A O 1
ATOM 1304 N N . ALA A 1 173 ? 13.141 -15.717 -7.670 1.00 83.56 173 ALA A N 1
ATOM 1305 C CA . ALA A 1 173 ? 12.804 -14.737 -8.705 1.00 83.56 173 ALA A CA 1
ATOM 1306 C C . ALA A 1 173 ? 11.807 -15.253 -9.779 1.00 83.56 173 ALA A C 1
ATOM 1308 O O . ALA A 1 173 ? 10.895 -14.502 -10.146 1.00 83.56 173 ALA A O 1
ATOM 1309 N N . PRO A 1 174 ? 11.912 -16.502 -10.292 1.00 86.19 174 PRO A N 1
ATOM 1310 C CA . PRO A 1 174 ? 10.903 -17.073 -11.186 1.00 86.19 174 PRO A CA 1
ATOM 1311 C C . PRO A 1 174 ? 9.521 -17.233 -10.539 1.00 86.19 174 PRO A C 1
ATOM 1313 O O . PRO A 1 174 ? 8.518 -16.936 -11.190 1.00 86.19 174 PRO A O 1
ATOM 1316 N N . GLN A 1 175 ? 9.452 -17.647 -9.269 1.00 88.19 175 GLN A N 1
ATOM 1317 C CA . GLN A 1 175 ? 8.184 -17.803 -8.546 1.00 88.19 175 GLN A CA 1
ATOM 1318 C C . GLN A 1 175 ? 7.491 -16.451 -8.343 1.00 88.19 175 GLN A C 1
ATOM 1320 O O . GLN A 1 175 ? 6.292 -16.343 -8.591 1.00 88.19 175 GLN A O 1
ATOM 1325 N N . VAL A 1 176 ? 8.237 -15.396 -7.998 1.00 87.00 176 VAL A N 1
ATOM 1326 C CA . VAL A 1 176 ? 7.686 -14.033 -7.886 1.00 87.00 176 VAL A CA 1
ATOM 1327 C C . VAL A 1 176 ? 7.117 -13.557 -9.223 1.00 87.00 176 VAL A C 1
ATOM 1329 O O . VAL A 1 176 ? 5.986 -13.077 -9.290 1.00 87.00 176 VAL A O 1
ATOM 1332 N N . ARG A 1 177 ? 7.856 -13.744 -10.327 1.00 86.81 177 ARG A N 1
ATOM 1333 C CA . ARG A 1 177 ? 7.356 -13.412 -11.675 1.00 86.81 177 ARG A CA 1
ATOM 1334 C C . ARG A 1 177 ? 6.073 -14.173 -12.002 1.00 86.81 177 ARG A C 1
ATOM 1336 O O . ARG A 1 177 ? 5.161 -13.606 -12.601 1.00 86.81 177 ARG A O 1
ATOM 1343 N N . GLN A 1 178 ? 5.998 -15.444 -11.614 1.00 89.38 178 GLN A N 1
ATOM 1344 C CA . GLN A 1 178 ? 4.816 -16.269 -11.823 1.00 89.38 178 GLN A CA 1
ATOM 1345 C C . GLN A 1 178 ? 3.624 -15.788 -10.982 1.00 89.38 178 GLN A C 1
ATOM 1347 O O . GLN A 1 178 ? 2.519 -15.723 -11.517 1.00 89.38 178 GLN A O 1
ATOM 1352 N N . ALA A 1 179 ? 3.832 -15.414 -9.718 1.00 90.19 179 ALA A N 1
ATOM 1353 C CA . ALA A 1 179 ? 2.790 -14.874 -8.842 1.00 90.19 179 ALA A CA 1
ATOM 1354 C C . ALA A 1 179 ? 2.203 -13.568 -9.395 1.00 90.19 179 ALA A C 1
ATOM 1356 O O . ALA A 1 179 ? 0.993 -13.468 -9.603 1.00 90.19 179 ALA A O 1
ATOM 1357 N N . LEU A 1 180 ? 3.062 -12.613 -9.769 1.00 90.12 180 LEU A N 1
ATOM 1358 C CA . LEU A 1 180 ? 2.626 -11.355 -10.386 1.00 90.12 180 LEU A CA 1
ATOM 1359 C C . LEU A 1 180 ? 1.871 -11.597 -11.701 1.00 90.12 180 LEU A C 1
ATOM 1361 O O . LEU A 1 180 ? 0.829 -10.986 -11.943 1.00 90.12 180 LEU A O 1
ATOM 1365 N N . LYS A 1 181 ? 2.337 -12.546 -12.525 1.00 91.00 181 LYS A N 1
ATOM 1366 C CA . LYS A 1 181 ? 1.648 -12.938 -13.763 1.00 91.00 181 LYS A CA 1
ATOM 1367 C C . LYS A 1 181 ? 0.265 -13.539 -13.490 1.00 91.00 181 LYS A C 1
ATOM 1369 O O . LYS A 1 181 ? -0.678 -13.192 -14.198 1.00 91.00 181 LYS A O 1
ATOM 1374 N N . LYS A 1 182 ? 0.122 -14.409 -12.481 1.00 90.88 182 LYS A N 1
ATOM 1375 C CA . LYS A 1 182 ? -1.173 -14.998 -12.081 1.00 90.88 182 LYS A CA 1
ATOM 1376 C C . LYS A 1 182 ? -2.168 -13.922 -11.649 1.00 90.88 182 LYS A C 1
ATOM 1378 O O . LYS A 1 182 ? -3.334 -13.984 -12.028 1.00 90.88 182 LYS A O 1
ATOM 1383 N N . GLU A 1 183 ? -1.697 -12.900 -10.938 1.00 90.94 183 GLU A N 1
ATOM 1384 C CA . GLU A 1 183 ? -2.530 -11.774 -10.505 1.00 90.94 183 GLU A CA 1
ATOM 1385 C C . GLU A 1 183 ? -2.724 -10.692 -11.586 1.00 90.94 183 GLU A C 1
ATOM 1387 O O . GLU A 1 183 ? -3.446 -9.719 -11.363 1.00 90.94 183 GLU A O 1
ATOM 1392 N N . LYS A 1 184 ? -2.177 -10.881 -12.797 1.00 91.19 184 LYS A N 1
ATOM 1393 C CA . LYS A 1 184 ? -2.229 -9.920 -13.918 1.00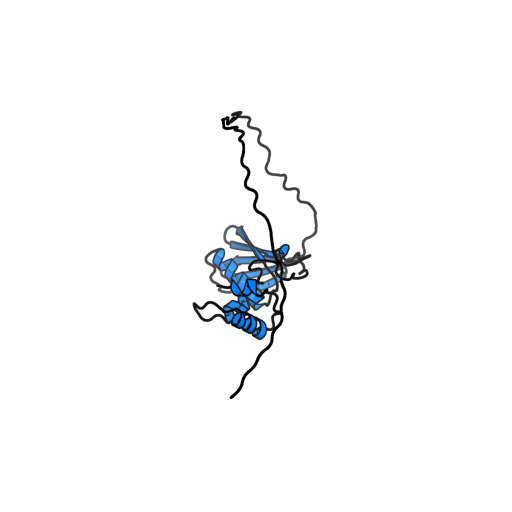 91.19 184 LYS A CA 1
ATOM 1394 C C . LYS A 1 184 ? -1.595 -8.563 -13.576 1.00 91.19 184 LYS A C 1
ATOM 1396 O O . LYS A 1 184 ? -2.059 -7.525 -14.044 1.00 91.19 184 LYS A O 1
ATOM 1401 N N . LEU A 1 185 ? -0.547 -8.567 -12.757 1.00 87.69 185 LEU A N 1
ATOM 1402 C CA . LEU A 1 185 ? 0.235 -7.378 -12.432 1.00 87.69 185 LEU A CA 1
ATOM 1403 C C . LEU A 1 185 ? 1.412 -7.239 -13.401 1.00 87.69 185 LEU A C 1
ATOM 1405 O O . LEU A 1 185 ? 2.058 -8.223 -13.773 1.00 87.69 185 LEU A O 1
ATOM 1409 N N . ALA A 1 186 ? 1.692 -6.004 -13.819 1.00 82.12 186 ALA A N 1
ATOM 1410 C CA . ALA A 1 186 ? 2.842 -5.716 -14.663 1.00 82.12 186 ALA A CA 1
ATOM 1411 C C . ALA A 1 186 ? 4.137 -5.978 -13.888 1.00 82.12 186 ALA A C 1
ATOM 1413 O O . ALA A 1 186 ? 4.294 -5.539 -12.750 1.00 82.12 186 ALA A O 1
ATOM 1414 N N . LEU A 1 187 ? 5.094 -6.662 -14.516 1.00 76.50 187 LEU A N 1
ATOM 1415 C CA . LEU A 1 187 ? 6.391 -6.886 -13.897 1.00 76.50 187 LEU A CA 1
ATOM 1416 C C . LEU A 1 187 ? 7.212 -5.593 -13.929 1.00 76.50 187 LEU A C 1
ATOM 1418 O O . LEU A 1 187 ? 7.755 -5.223 -14.970 1.00 76.50 187 LEU A O 1
ATOM 1422 N N . ARG A 1 188 ? 7.314 -4.915 -12.784 1.00 79.56 188 ARG A N 1
ATOM 1423 C CA . ARG A 1 188 ? 8.110 -3.686 -12.652 1.00 79.56 188 ARG A CA 1
ATOM 1424 C C . ARG A 1 188 ? 9.473 -3.915 -12.008 1.00 79.56 188 ARG A C 1
ATOM 1426 O O . ARG A 1 188 ? 10.380 -3.123 -12.236 1.00 79.56 188 ARG A O 1
ATOM 1433 N N . CYS A 1 189 ? 9.636 -4.976 -11.220 1.00 72.19 189 CYS A N 1
ATOM 1434 C CA . CYS A 1 189 ? 10.878 -5.245 -10.505 1.00 72.19 189 CYS A CA 1
ATOM 1435 C C . CYS A 1 189 ? 12.028 -5.658 -11.437 1.00 72.19 189 CYS A C 1
ATOM 1437 O O . CYS A 1 189 ? 11.873 -6.399 -12.411 1.00 72.19 189 CYS A O 1
ATOM 1439 N N . THR A 1 190 ? 13.220 -5.175 -11.105 1.00 72.94 190 THR A N 1
ATOM 1440 C CA . THR A 1 190 ? 14.474 -5.553 -11.757 1.00 72.94 190 THR A CA 1
ATOM 1441 C C . THR A 1 190 ? 14.917 -6.949 -11.311 1.00 72.94 190 THR A C 1
ATOM 1443 O O . THR A 1 190 ? 14.544 -7.429 -10.239 1.00 72.94 190 THR A O 1
ATOM 1446 N N . ALA A 1 191 ? 15.764 -7.609 -12.107 1.00 72.56 191 ALA A N 1
ATOM 1447 C CA . ALA A 1 191 ? 16.325 -8.913 -11.738 1.00 72.56 191 ALA A CA 1
ATOM 1448 C C . ALA A 1 191 ? 17.094 -8.866 -10.403 1.00 72.56 191 ALA A C 1
ATOM 1450 O O . ALA A 1 191 ? 16.975 -9.783 -9.598 1.00 72.56 191 ALA A O 1
ATOM 1451 N N . ARG A 1 192 ? 17.809 -7.763 -10.138 1.00 72.94 192 ARG A N 1
ATOM 1452 C CA . ARG A 1 192 ? 18.533 -7.541 -8.879 1.00 72.94 192 ARG A CA 1
ATOM 1453 C C . ARG A 1 192 ? 17.597 -7.444 -7.676 1.00 72.94 192 ARG A C 1
ATOM 1455 O O . ARG A 1 192 ? 17.912 -7.976 -6.623 1.00 72.94 192 ARG A O 1
ATOM 1462 N N . GLN A 1 193 ? 16.449 -6.787 -7.826 1.00 72.81 193 GLN A N 1
ATOM 1463 C CA . GLN A 1 193 ? 15.467 -6.696 -6.744 1.00 72.81 193 GLN A CA 1
ATOM 1464 C C . GLN A 1 193 ? 14.860 -8.051 -6.419 1.00 72.81 193 GLN A C 1
ATOM 1466 O O . GLN A 1 193 ? 14.723 -8.377 -5.251 1.00 72.81 193 GLN A O 1
ATOM 1471 N N . LEU A 1 194 ? 14.554 -8.847 -7.444 1.00 72.06 194 LEU A N 1
ATOM 1472 C CA . LEU A 1 194 ? 14.039 -10.200 -7.260 1.00 72.06 194 LEU A CA 1
ATOM 1473 C C . LEU A 1 194 ? 15.034 -11.130 -6.555 1.00 72.06 194 LEU A C 1
ATOM 1475 O O . LEU A 1 194 ? 14.603 -12.021 -5.838 1.00 72.06 194 LEU A O 1
ATOM 1479 N N . ALA A 1 195 ? 16.340 -10.929 -6.750 1.00 66.62 195 ALA A N 1
ATOM 1480 C CA . ALA A 1 195 ? 17.376 -11.702 -6.062 1.00 66.62 195 ALA A CA 1
ATOM 1481 C C . ALA A 1 195 ? 17.483 -11.373 -4.561 1.00 66.62 195 ALA A C 1
ATOM 1483 O O . ALA A 1 195 ? 18.004 -12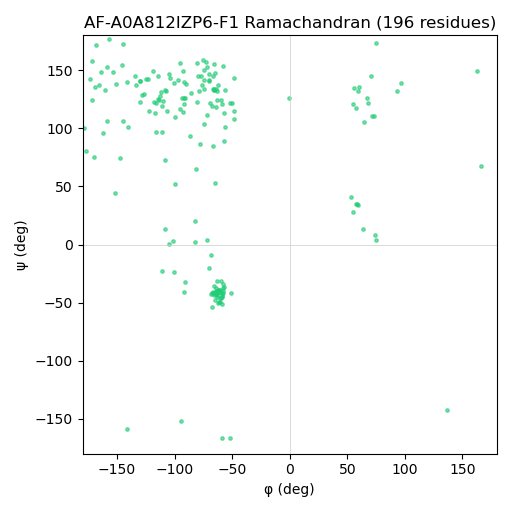.180 -3.803 1.00 66.62 195 ALA 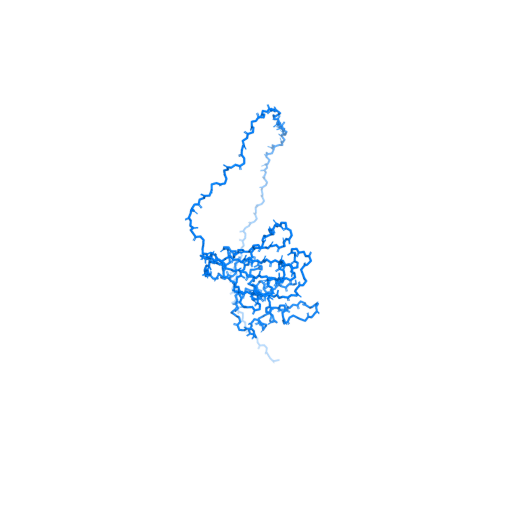A O 1
ATOM 1484 N N . ASN A 1 196 ? 16.979 -10.206 -4.145 1.00 62.84 196 ASN A N 1
ATOM 1485 C CA . ASN A 1 196 ? 17.006 -9.734 -2.760 1.00 62.84 196 ASN A CA 1
ATOM 1486 C C . ASN A 1 196 ? 15.662 -9.916 -2.034 1.00 62.84 196 ASN A C 1
ATOM 1488 O O . ASN A 1 196 ? 15.529 -9.457 -0.902 1.00 62.84 196 ASN A O 1
ATOM 1492 N N . ILE A 1 197 ? 14.657 -10.522 -2.679 1.00 61.66 197 ILE A N 1
ATOM 1493 C CA . ILE A 1 197 ? 13.441 -10.975 -1.992 1.00 61.66 197 ILE A CA 1
ATOM 1494 C C . ILE A 1 197 ? 13.833 -12.276 -1.291 1.00 61.66 197 ILE A C 1
ATOM 1496 O O . ILE A 1 197 ? 13.762 -13.353 -1.878 1.00 61.66 197 ILE A O 1
ATOM 1500 N N . MET A 1 198 ? 14.368 -12.120 -0.082 1.00 49.62 198 MET A N 1
ATOM 1501 C CA . MET A 1 198 ? 14.756 -13.183 0.837 1.00 49.62 198 MET A CA 1
ATOM 1502 C C . MET A 1 198 ? 13.824 -13.138 2.036 1.00 49.62 198 MET A C 1
ATOM 1504 O O . MET A 1 198 ? 13.830 -12.097 2.725 1.00 49.62 198 MET A O 1
#

Solvent-accessible surface area (backbone atoms only — not comparable to full-atom values): 12753 Å² total; 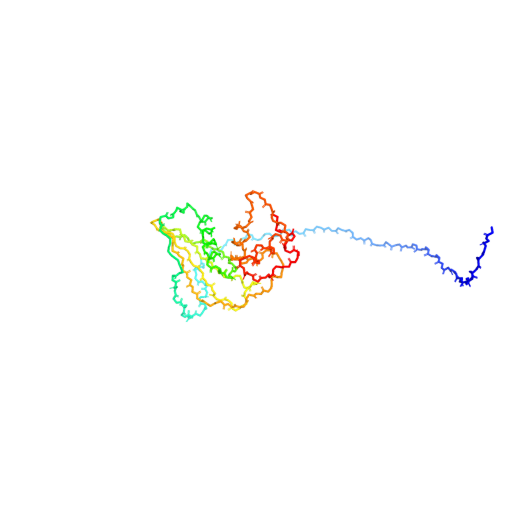per-residue (Å²): 142,75,89,78,91,79,89,82,90,81,92,85,90,87,89,82,88,84,89,83,89,85,85,92,79,90,87,79,88,80,84,90,81,90,81,83,82,87,75,92,76,93,69,92,75,75,100,78,80,81,78,83,76,71,93,67,82,70,66,70,77,39,79,76,46,76,44,72,83,45,90,69,91,48,69,67,55,46,49,52,53,47,43,47,53,40,9,74,71,58,34,81,47,38,70,48,77,42,84,43,88,48,95,90,36,54,32,37,40,29,36,48,39,63,92,46,23,44,84,45,58,33,37,37,37,39,43,38,47,98,42,27,42,36,33,31,35,28,64,46,80,42,51,72,50,72,58,89,62,74,94,70,60,23,31,24,55,47,39,35,41,58,74,66,46,56,93,95,50,73,55,52,50,70,54,45,53,49,29,32,52,74,71,72,46,81,88,56,75,48,73,72,45,35,72,65,52,112